Protein AF-A0A7L9S470-F1 (afdb_monomer)

Sequence (180 aa):
MKNGERFTYKIEQLLEVFLLGARLALVLGVFSLIVASTVFTLLGVNGVAYLVSEVFNFTLYNIQGYTDKQTLNSFVVGVVKILDVFLISCILLIFSFGIYELFIRKVDTSKLENPSGFHISSLDELKSKLGKVIITILVVNVFGEVMIWESREPLDWLYKGIVVLIVSISVWLSSTKVNK

Mean predicted aligned error: 13.98 Å

Structure (mmCIF, N/CA/C/O backbone):
data_AF-A0A7L9S470-F1
#
_entry.id   AF-A0A7L9S470-F1
#
loop_
_atom_site.group_PDB
_atom_site.id
_atom_site.type_symbol
_atom_site.label_atom_id
_atom_site.label_alt_id
_atom_site.label_comp_id
_atom_site.label_asym_id
_atom_site.label_entity_id
_atom_site.label_seq_id
_atom_site.pdbx_PDB_ins_code
_atom_site.Cartn_x
_atom_site.Cartn_y
_atom_site.Cartn_z
_atom_site.occupancy
_atom_site.B_iso_or_equiv
_atom_site.auth_seq_id
_atom_site.auth_comp_id
_atom_site.auth_asym_id
_atom_site.auth_atom_id
_atom_site.pdbx_PDB_model_num
ATOM 1 N N . MET A 1 1 ? -49.397 0.934 36.627 1.00 51.25 1 MET A N 1
ATOM 2 C CA . MET A 1 1 ? -48.146 1.615 36.213 1.00 51.25 1 MET A CA 1
ATOM 3 C C . MET A 1 1 ? -46.930 0.663 36.148 1.00 51.25 1 MET A C 1
ATOM 5 O O . MET A 1 1 ? -45.827 1.109 36.389 1.00 51.25 1 MET A O 1
ATOM 9 N N . LYS A 1 2 ? -47.076 -0.638 35.808 1.00 57.22 2 LYS A N 1
ATOM 10 C CA . LYS A 1 2 ? -46.000 -1.651 36.004 1.00 57.22 2 LYS A CA 1
ATOM 11 C C . LYS A 1 2 ? -45.467 -2.338 34.727 1.00 57.22 2 LYS A C 1
ATOM 13 O O . LYS A 1 2 ? -44.564 -3.161 34.824 1.00 57.22 2 LYS A O 1
ATOM 18 N N . ASN A 1 3 ? -46.021 -2.025 33.547 1.00 56.50 3 ASN A N 1
ATOM 19 C CA . ASN A 1 3 ? -45.665 -2.693 32.280 1.00 56.50 3 ASN A CA 1
ATOM 20 C C . ASN A 1 3 ? -44.667 -1.914 31.405 1.00 56.50 3 ASN A C 1
ATOM 22 O O . ASN A 1 3 ? -43.976 -2.537 30.607 1.00 56.50 3 ASN A O 1
ATOM 26 N N . GLY A 1 4 ? -44.561 -0.588 31.566 1.00 60.47 4 GLY A N 1
ATOM 27 C CA . GLY A 1 4 ? -43.628 0.240 30.788 1.00 60.47 4 GLY A CA 1
ATOM 28 C C . GLY A 1 4 ? -42.160 -0.031 31.132 1.00 60.47 4 GLY A C 1
ATOM 29 O O . GLY A 1 4 ? -41.349 -0.222 30.235 1.00 60.47 4 GLY A O 1
ATOM 30 N N . GLU A 1 5 ? -41.844 -0.171 32.422 1.00 60.00 5 GLU A N 1
ATOM 31 C CA . GLU A 1 5 ? -40.464 -0.366 32.903 1.00 60.00 5 GLU A CA 1
ATOM 32 C C . GLU A 1 5 ? -39.880 -1.753 32.581 1.00 60.00 5 GLU A C 1
ATOM 34 O O . GLU A 1 5 ? -38.673 -1.913 32.417 1.00 60.00 5 GLU A O 1
ATOM 39 N N . ARG A 1 6 ? -40.730 -2.781 32.433 1.00 61.62 6 ARG A N 1
ATOM 40 C CA . ARG A 1 6 ? -40.278 -4.118 32.003 1.00 61.62 6 ARG A CA 1
ATOM 41 C C . ARG A 1 6 ? -39.898 -4.161 30.524 1.00 61.62 6 ARG A C 1
ATOM 43 O O . ARG A 1 6 ? -39.114 -5.023 30.128 1.00 61.62 6 ARG A O 1
ATOM 50 N N . PHE A 1 7 ? -40.479 -3.277 29.713 1.00 68.94 7 PHE A N 1
ATOM 51 C CA . PHE A 1 7 ? -40.197 -3.208 28.284 1.00 68.94 7 PHE A CA 1
ATOM 52 C C . PHE A 1 7 ? -38.877 -2.476 28.023 1.00 68.94 7 PHE A C 1
ATOM 54 O O . PHE A 1 7 ? -38.057 -2.972 27.255 1.00 68.94 7 PHE A O 1
ATOM 61 N N . THR A 1 8 ? -38.620 -1.373 28.733 1.00 75.38 8 THR A N 1
ATOM 62 C CA . THR A 1 8 ? -37.330 -0.666 28.685 1.00 75.38 8 THR A CA 1
ATOM 63 C C . THR A 1 8 ? -36.174 -1.546 29.158 1.00 75.38 8 THR A C 1
ATOM 65 O O . THR A 1 8 ? -35.176 -1.636 28.452 1.00 75.38 8 THR A O 1
ATOM 68 N N . TYR A 1 9 ? -36.344 -2.311 30.243 1.00 79.31 9 TYR A N 1
ATOM 69 C CA . TYR A 1 9 ? -35.294 -3.213 30.737 1.00 79.31 9 TYR A CA 1
ATOM 70 C C . TYR A 1 9 ? -34.894 -4.301 29.722 1.00 79.31 9 TYR A C 1
ATOM 72 O O . TYR A 1 9 ? -33.715 -4.585 29.529 1.00 79.31 9 TYR A O 1
ATOM 80 N N . LYS A 1 10 ? -35.865 -4.896 29.012 1.00 78.88 10 LYS A N 1
ATOM 81 C CA . LYS A 1 10 ? -35.572 -5.887 27.959 1.00 78.88 10 LYS A CA 1
ATOM 82 C C . LYS A 1 10 ? -34.835 -5.281 26.764 1.00 78.88 10 LYS A C 1
ATOM 84 O O . LYS A 1 10 ? -34.006 -5.966 26.172 1.00 78.88 10 LYS A O 1
ATOM 89 N N . ILE A 1 11 ? -35.147 -4.038 26.393 1.00 84.06 11 ILE A N 1
ATOM 90 C CA . ILE A 1 11 ? -34.472 -3.342 25.288 1.00 84.06 11 ILE A CA 1
ATOM 91 C C . ILE A 1 11 ? -33.030 -3.008 25.674 1.00 84.06 11 ILE A C 1
ATOM 93 O O . ILE A 1 11 ? -32.125 -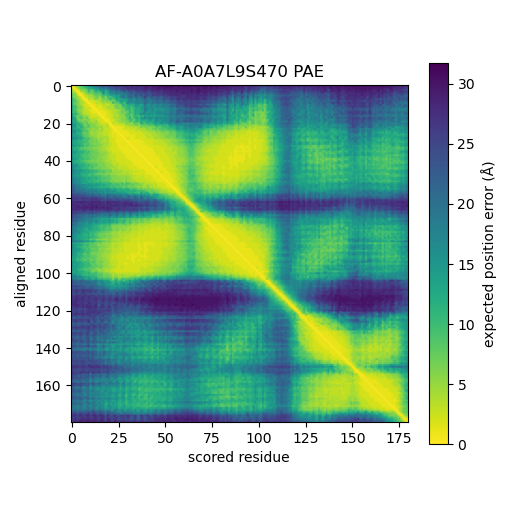3.231 24.874 1.00 84.06 11 ILE A O 1
ATOM 97 N N . GLU A 1 12 ? -32.807 -2.537 26.901 1.00 79.25 12 GLU A N 1
ATOM 98 C CA . GLU A 1 12 ? -31.467 -2.263 27.433 1.00 79.25 12 GLU A CA 1
ATOM 99 C C . GLU A 1 12 ? -30.607 -3.529 27.460 1.00 79.25 12 GLU A C 1
ATOM 101 O O . GLU A 1 12 ? -29.488 -3.526 26.952 1.00 79.25 12 GLU A O 1
ATOM 106 N N . GLN A 1 13 ? -31.162 -4.643 27.939 1.00 82.50 13 GLN A N 1
ATOM 107 C CA . GLN A 1 13 ? -30.454 -5.921 28.003 1.00 82.50 13 GLN A CA 1
ATOM 108 C C . GLN A 1 13 ? -30.093 -6.465 26.607 1.00 82.50 13 GLN A C 1
ATOM 110 O O . GLN A 1 13 ? -29.030 -7.055 26.413 1.00 82.50 13 GLN A O 1
ATOM 115 N N . LEU A 1 14 ? -30.953 -6.239 25.609 1.00 80.12 14 LEU A N 1
ATOM 116 C CA . LEU A 1 14 ? -30.694 -6.624 24.220 1.00 80.12 14 LEU A CA 1
ATOM 117 C C . LEU A 1 14 ? -29.623 -5.721 23.582 1.00 80.12 14 LEU A C 1
ATOM 119 O O . LEU A 1 14 ? -28.731 -6.221 22.895 1.00 80.12 14 LEU A O 1
ATOM 123 N N . LEU A 1 15 ? -29.659 -4.412 23.858 1.00 78.38 15 LEU A N 1
ATOM 124 C CA . LEU A 1 15 ? -28.638 -3.455 23.421 1.00 78.38 15 LEU A CA 1
ATOM 125 C C . LEU A 1 15 ? -27.267 -3.745 24.032 1.00 78.38 15 LEU A C 1
ATOM 127 O O . LEU A 1 15 ? -26.263 -3.640 23.333 1.00 78.38 15 LEU A O 1
ATOM 131 N N . GLU A 1 16 ? -27.209 -4.133 25.302 1.00 76.94 16 GLU A N 1
ATOM 132 C CA . GLU A 1 16 ? -25.959 -4.446 25.992 1.00 76.94 16 GLU A CA 1
ATOM 133 C C . GLU A 1 16 ? -25.290 -5.698 25.404 1.00 76.94 16 GLU A C 1
ATOM 135 O O . GLU A 1 16 ? -24.100 -5.680 25.083 1.00 76.94 16 GLU A O 1
ATOM 140 N N . VAL A 1 17 ? -26.074 -6.752 25.146 1.00 76.38 17 VAL A N 1
ATOM 141 C CA . VAL A 1 17 ? -25.598 -7.963 24.456 1.00 76.38 17 VAL A CA 1
ATOM 142 C C . VAL A 1 17 ? -25.161 -7.652 23.020 1.00 76.38 17 VAL A C 1
ATOM 144 O O . VAL A 1 17 ? -24.128 -8.151 22.570 1.00 76.38 17 VAL A O 1
ATOM 147 N N . PHE A 1 18 ? -25.892 -6.791 22.306 1.00 79.12 18 PHE A N 1
ATOM 148 C CA . PH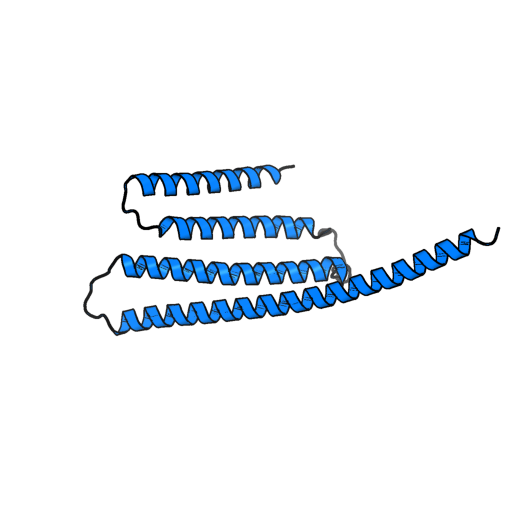E A 1 18 ? -25.525 -6.360 20.955 1.00 79.12 18 PHE A CA 1
ATOM 149 C C . PHE A 1 18 ? -24.229 -5.532 20.937 1.00 79.12 18 PHE A C 1
ATOM 151 O O . PHE A 1 18 ? -23.353 -5.774 20.107 1.00 79.12 18 PHE A O 1
ATOM 158 N N . LEU A 1 19 ? -24.062 -4.601 21.881 1.00 76.50 19 LEU A N 1
ATOM 159 C CA . LEU A 1 19 ? -22.849 -3.790 22.043 1.00 76.50 19 LEU A CA 1
ATOM 160 C C . LEU A 1 19 ? -21.627 -4.643 22.411 1.00 76.50 19 LEU A C 1
ATOM 162 O O . LEU A 1 19 ? -20.531 -4.404 21.897 1.00 76.50 19 LEU A O 1
ATOM 166 N N . LEU A 1 20 ? -21.808 -5.660 23.257 1.00 68.75 20 LEU A N 1
ATOM 167 C CA . LEU A 1 20 ? -20.771 -6.646 23.575 1.00 68.75 20 LEU A CA 1
ATOM 168 C C . LEU A 1 20 ? -20.389 -7.485 22.348 1.00 68.75 20 LEU A C 1
ATOM 170 O O . LEU A 1 20 ? -19.199 -7.655 22.071 1.00 68.75 20 LEU A O 1
ATOM 174 N N . GLY A 1 21 ? -21.378 -7.944 21.575 1.00 75.81 21 GLY A N 1
ATOM 175 C CA . GLY A 1 21 ? -21.154 -8.647 20.310 1.00 75.81 21 GLY A CA 1
ATOM 176 C C . GLY A 1 21 ? -20.403 -7.793 19.284 1.00 75.81 21 GLY A C 1
ATOM 177 O O . GLY A 1 21 ? -19.472 -8.276 18.642 1.00 75.81 21 GLY A O 1
ATOM 178 N N . ALA A 1 22 ? -20.736 -6.502 19.189 1.00 76.31 22 ALA A N 1
ATOM 179 C CA . ALA A 1 22 ? -20.058 -5.558 18.305 1.00 76.31 22 ALA A CA 1
ATOM 180 C C . ALA A 1 22 ? -18.579 -5.364 18.686 1.00 76.31 22 ALA A C 1
ATOM 182 O O . ALA A 1 22 ? -17.717 -5.385 17.809 1.00 76.31 22 ALA A O 1
ATOM 183 N N . ARG A 1 23 ? -18.251 -5.248 19.983 1.00 80.12 23 ARG A N 1
ATOM 184 C CA . ARG A 1 23 ? -16.848 -5.168 20.437 1.00 80.12 23 ARG A CA 1
ATOM 185 C C . ARG A 1 23 ? -16.052 -6.424 20.083 1.00 80.12 23 ARG A C 1
ATOM 187 O O . ARG A 1 23 ? -14.929 -6.308 19.597 1.00 80.12 23 ARG A O 1
ATOM 194 N N . LEU A 1 24 ? -16.631 -7.609 20.285 1.00 78.75 24 LEU A N 1
ATOM 195 C CA . LEU A 1 24 ? -15.980 -8.875 19.936 1.00 78.75 24 LEU A CA 1
ATOM 196 C C . LEU A 1 24 ? -15.745 -8.992 18.421 1.00 78.75 24 LEU A C 1
ATOM 198 O O . LEU A 1 24 ? -14.655 -9.372 17.992 1.00 78.75 24 LEU A O 1
ATOM 202 N N . ALA A 1 25 ? -16.739 -8.613 17.613 1.00 84.06 25 ALA A N 1
ATOM 203 C CA . ALA A 1 25 ? -16.631 -8.608 16.157 1.00 84.06 25 ALA A CA 1
ATOM 204 C C . ALA A 1 25 ? -15.517 -7.670 15.659 1.00 84.06 25 ALA A C 1
ATOM 206 O O . ALA A 1 25 ? -14.784 -8.024 14.738 1.00 84.06 25 ALA A O 1
ATOM 207 N N . LEU A 1 26 ? -15.337 -6.506 16.294 1.00 84.62 26 LEU A N 1
ATOM 208 C CA . LEU A 1 26 ? -14.276 -5.557 15.943 1.00 84.62 26 LEU A CA 1
ATOM 209 C C . LEU A 1 26 ? -12.879 -6.099 16.263 1.00 84.62 26 LEU A C 1
ATOM 211 O O . LEU A 1 26 ? -11.977 -5.958 15.442 1.00 84.62 26 LEU A O 1
ATOM 215 N N . VAL A 1 27 ? -12.699 -6.771 17.405 1.00 86.62 27 VAL A N 1
ATOM 216 C CA . VAL A 1 27 ? -11.423 -7.426 17.749 1.00 86.62 27 VAL A CA 1
ATOM 217 C C . VAL A 1 27 ? -11.075 -8.517 16.733 1.00 86.62 27 VAL A C 1
ATOM 219 O O . VAL A 1 27 ? -9.940 -8.576 16.257 1.00 86.62 27 VAL A O 1
ATOM 222 N N . LEU A 1 28 ? -12.055 -9.342 16.347 1.00 89.50 28 LEU A N 1
ATOM 223 C CA . LEU A 1 28 ? -11.875 -10.346 15.292 1.00 89.50 28 LEU A CA 1
ATOM 224 C C . LEU A 1 28 ? -11.546 -9.700 13.938 1.00 89.50 28 LEU A C 1
ATOM 226 O O . LEU A 1 28 ? -10.668 -10.185 13.224 1.00 89.50 28 LEU A O 1
ATOM 230 N N . GLY A 1 29 ? -12.197 -8.583 13.605 1.00 89.50 29 GLY A N 1
ATOM 231 C CA . GLY A 1 29 ? -11.921 -7.811 12.393 1.00 89.50 29 GLY A CA 1
ATOM 232 C C . GLY A 1 29 ? -10.489 -7.274 12.343 1.00 89.50 29 GLY A C 1
ATOM 233 O O . GLY A 1 29 ? -9.796 -7.473 11.348 1.00 89.50 29 GLY A O 1
ATOM 234 N N . VAL A 1 30 ? -10.009 -6.666 13.432 1.00 90.12 30 VAL A N 1
ATOM 235 C CA . VAL A 1 30 ? -8.620 -6.186 13.563 1.00 90.12 30 VAL A CA 1
ATOM 236 C C . VAL A 1 30 ? -7.632 -7.334 13.354 1.00 90.12 30 VAL A C 1
ATOM 238 O O . VAL A 1 30 ? -6.690 -7.200 12.571 1.00 90.12 30 VAL A O 1
ATOM 241 N N . PHE A 1 31 ? -7.875 -8.489 13.982 1.00 94.00 31 PHE A N 1
ATOM 242 C CA . PHE A 1 31 ? -7.021 -9.665 13.821 1.00 94.00 31 PHE A CA 1
ATOM 243 C C . PHE A 1 31 ? -6.982 -10.154 12.365 1.00 94.00 31 PHE A C 1
ATOM 245 O O . PHE A 1 31 ? -5.903 -10.356 11.809 1.00 94.00 31 PHE A O 1
ATOM 252 N N . SER A 1 32 ? -8.144 -10.261 11.714 1.00 93.44 32 SER A N 1
ATOM 253 C CA . SER A 1 32 ? -8.234 -10.650 10.303 1.00 93.44 32 SER A CA 1
ATOM 254 C C . SER A 1 32 ? -7.489 -9.683 9.379 1.00 93.44 32 SER A C 1
ATOM 256 O O . SER A 1 32 ? -6.857 -10.124 8.421 1.00 93.44 32 SER A O 1
ATOM 258 N N . LEU A 1 33 ? -7.549 -8.377 9.650 1.00 90.88 33 LEU A N 1
ATOM 259 C CA . LEU A 1 33 ? -6.861 -7.361 8.850 1.00 90.88 33 LEU A CA 1
ATOM 260 C C . LEU A 1 33 ? -5.340 -7.421 9.018 1.00 90.88 33 LEU A C 1
ATOM 262 O O . LEU A 1 33 ? -4.622 -7.273 8.031 1.00 90.88 33 LEU A O 1
ATOM 266 N N . ILE A 1 34 ? -4.845 -7.678 10.236 1.00 95.19 34 ILE A N 1
ATOM 267 C CA . ILE A 1 34 ? -3.406 -7.875 10.479 1.00 95.19 34 ILE A CA 1
ATOM 268 C C . ILE A 1 34 ? -2.923 -9.101 9.706 1.00 95.19 34 ILE A C 1
ATOM 270 O O . ILE A 1 34 ? -1.954 -9.007 8.959 1.00 95.19 34 ILE A O 1
ATOM 274 N N . VAL A 1 35 ? -3.635 -10.227 9.823 1.00 97.38 35 VAL A N 1
ATOM 275 C CA . VAL A 1 35 ? -3.292 -11.461 9.103 1.00 97.38 35 VAL A CA 1
ATOM 276 C C . VAL A 1 35 ? -3.293 -11.229 7.591 1.00 97.38 35 VAL A C 1
ATOM 278 O O . VAL A 1 35 ? -2.325 -11.584 6.922 1.00 97.38 35 VAL A O 1
ATOM 281 N N . ALA A 1 36 ? -4.328 -10.580 7.049 1.00 94.06 36 ALA A N 1
ATOM 282 C CA . ALA A 1 36 ? -4.399 -10.253 5.627 1.00 94.06 36 ALA A CA 1
ATOM 283 C C . ALA A 1 36 ? -3.224 -9.365 5.187 1.00 94.06 36 ALA A C 1
ATOM 285 O O . ALA A 1 36 ? -2.550 -9.681 4.208 1.00 94.06 36 ALA A O 1
ATOM 286 N N . SER A 1 37 ? -2.923 -8.302 5.939 1.00 94.06 37 SER A N 1
ATOM 287 C CA . SER A 1 37 ? -1.770 -7.43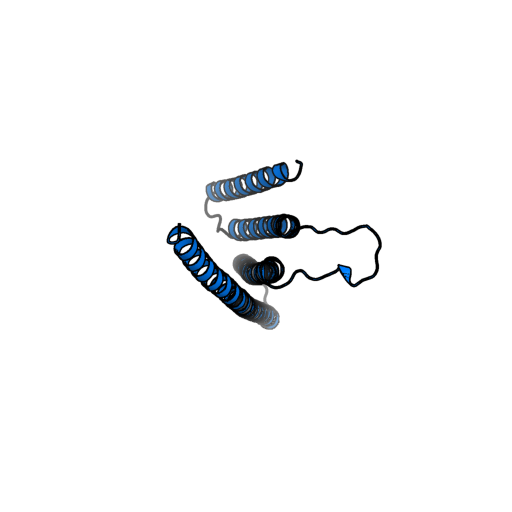6 5.674 1.00 94.06 37 SER A CA 1
ATOM 288 C C . SER A 1 37 ? -0.457 -8.218 5.654 1.00 94.06 37 SER A C 1
ATOM 290 O O . SER A 1 37 ? 0.386 -7.971 4.790 1.00 94.06 37 SER A O 1
ATOM 292 N N . THR A 1 38 ? -0.255 -9.142 6.595 1.00 96.69 38 THR A N 1
ATOM 293 C CA . THR A 1 38 ? 0.948 -9.978 6.634 1.00 96.69 38 THR A CA 1
ATOM 294 C C . THR A 1 38 ? 1.035 -10.871 5.400 1.00 96.69 38 THR A C 1
ATOM 296 O O . THR A 1 38 ? 2.094 -10.940 4.781 1.00 96.69 38 THR A O 1
ATOM 299 N N . VAL A 1 39 ? -0.072 -11.499 4.990 1.00 97.06 39 VAL A N 1
ATOM 300 C CA . VAL A 1 39 ? -0.116 -12.340 3.783 1.00 97.06 39 VAL A CA 1
ATOM 301 C C . VAL A 1 39 ? 0.244 -11.534 2.535 1.00 97.06 39 VAL A C 1
ATOM 303 O O . VAL A 1 39 ? 1.123 -11.952 1.784 1.00 97.06 39 VAL A O 1
ATOM 306 N N . PHE A 1 40 ? -0.361 -10.361 2.328 1.00 94.44 40 PHE A N 1
ATOM 307 C CA . PHE A 1 40 ? -0.022 -9.517 1.177 1.00 94.44 40 PHE A CA 1
ATOM 308 C C . PHE A 1 40 ? 1.428 -9.015 1.225 1.00 94.44 40 PHE A C 1
ATOM 310 O O . PHE A 1 40 ? 2.090 -8.977 0.190 1.00 94.44 40 PHE A O 1
ATOM 317 N N . THR A 1 41 ? 1.972 -8.732 2.412 1.00 94.00 41 THR A N 1
ATOM 318 C CA . THR A 1 41 ? 3.388 -8.350 2.555 1.00 94.00 41 THR A CA 1
ATOM 319 C C . THR A 1 41 ? 4.306 -9.494 2.124 1.00 94.00 41 THR A C 1
ATOM 321 O O . THR A 1 41 ? 5.265 -9.268 1.391 1.00 94.00 41 THR A O 1
ATOM 324 N N . LEU A 1 42 ? 3.997 -10.734 2.522 1.00 96.88 42 LEU A N 1
ATOM 325 C CA . LEU A 1 42 ? 4.751 -11.919 2.101 1.00 96.88 42 LEU A CA 1
ATOM 326 C C . LEU A 1 42 ? 4.658 -12.151 0.586 1.00 96.88 42 LEU A C 1
ATOM 328 O O . LEU A 1 42 ? 5.665 -12.470 -0.043 1.00 96.88 42 LEU A O 1
ATOM 332 N N . LEU A 1 43 ? 3.481 -11.939 -0.015 1.00 94.81 43 LEU A N 1
ATOM 333 C CA . LEU A 1 43 ? 3.319 -11.981 -1.472 1.00 94.81 43 LEU A CA 1
ATOM 334 C C . LEU A 1 43 ? 4.184 -10.919 -2.166 1.00 94.81 43 LEU A C 1
ATOM 336 O O . LEU A 1 43 ? 4.850 -11.230 -3.153 1.00 94.81 43 LEU A O 1
ATOM 340 N N . GLY A 1 44 ? 4.229 -9.698 -1.626 1.00 93.44 44 GLY A N 1
ATOM 341 C CA . GLY A 1 44 ? 5.091 -8.625 -2.121 1.00 93.44 44 GLY A CA 1
ATOM 342 C C . GLY A 1 44 ? 6.575 -8.990 -2.050 1.00 93.44 44 GLY A C 1
ATOM 343 O O . GLY A 1 44 ? 7.291 -8.840 -3.039 1.00 93.44 44 GLY A O 1
ATOM 344 N N . VAL A 1 45 ? 7.034 -9.543 -0.920 1.00 95.31 45 VAL A N 1
ATOM 345 C CA . VAL A 1 45 ? 8.424 -10.006 -0.739 1.00 95.31 45 VAL A CA 1
ATOM 346 C C . VAL A 1 45 ? 8.783 -11.101 -1.745 1.00 95.31 45 VAL A C 1
ATOM 348 O O . VAL A 1 45 ? 9.840 -11.027 -2.373 1.00 95.31 45 VAL A O 1
ATOM 351 N N . ASN A 1 46 ? 7.896 -12.076 -1.959 1.00 94.50 46 ASN A N 1
ATOM 352 C CA . ASN A 1 46 ? 8.102 -13.113 -2.973 1.00 94.50 46 ASN A CA 1
ATOM 353 C C . ASN A 1 46 ? 8.158 -12.527 -4.393 1.00 94.50 46 ASN A C 1
ATOM 355 O O . ASN A 1 46 ? 8.991 -12.949 -5.194 1.00 94.50 46 ASN A O 1
ATOM 359 N N . GLY A 1 47 ? 7.325 -11.529 -4.699 1.00 91.19 47 GLY A N 1
ATOM 360 C CA . GLY A 1 47 ? 7.372 -10.814 -5.975 1.00 91.19 47 GLY A CA 1
ATOM 361 C C . GLY A 1 47 ? 8.711 -10.106 -6.205 1.00 91.19 47 GLY A C 1
ATOM 362 O O . GLY A 1 47 ? 9.289 -10.214 -7.286 1.00 91.19 47 GLY A O 1
ATOM 363 N N . VAL A 1 48 ? 9.253 -9.440 -5.178 1.00 91.81 48 VAL A N 1
ATOM 364 C CA . VAL A 1 48 ? 10.585 -8.809 -5.249 1.00 91.81 48 VAL A CA 1
ATOM 365 C C . VAL A 1 48 ? 11.669 -9.855 -5.485 1.00 91.81 48 VAL A C 1
ATOM 367 O O . VAL A 1 48 ? 12.522 -9.660 -6.348 1.00 91.81 48 VAL A O 1
ATOM 370 N N . ALA A 1 49 ? 11.626 -10.976 -4.759 1.00 91.56 49 ALA A N 1
ATOM 371 C CA . ALA A 1 49 ? 12.591 -12.059 -4.931 1.00 91.56 49 ALA A CA 1
ATOM 372 C C . ALA A 1 49 ? 12.590 -12.601 -6.372 1.00 91.56 49 ALA A C 1
ATOM 374 O O . ALA A 1 49 ? 13.660 -12.830 -6.939 1.00 91.56 49 ALA A O 1
ATOM 375 N N . TYR A 1 50 ? 11.409 -12.729 -6.986 1.00 89.44 50 TYR A N 1
ATOM 376 C CA . TYR A 1 50 ? 11.278 -13.140 -8.382 1.00 89.44 50 TYR A CA 1
ATOM 377 C C . TYR A 1 50 ? 11.934 -12.133 -9.341 1.00 89.44 50 TYR A C 1
ATOM 379 O O . TYR A 1 50 ? 12.793 -12.528 -10.129 1.00 89.44 50 TYR A O 1
ATOM 387 N N . LEU A 1 51 ? 11.635 -10.832 -9.224 1.00 85.88 51 LEU A N 1
ATOM 388 C CA . LEU A 1 51 ? 12.254 -9.814 -10.088 1.00 85.88 51 LEU A CA 1
ATOM 389 C C . LEU A 1 51 ? 13.774 -9.733 -9.933 1.00 85.88 51 LEU A C 1
ATOM 391 O O . LEU A 1 51 ? 14.489 -9.592 -10.922 1.00 85.88 51 LEU A O 1
ATOM 395 N N . VAL A 1 52 ? 14.282 -9.830 -8.702 1.00 86.81 52 VAL A N 1
ATOM 396 C CA . VAL A 1 52 ? 15.731 -9.838 -8.453 1.00 86.81 52 VAL A CA 1
ATOM 397 C C . VAL A 1 52 ? 16.372 -11.049 -9.123 1.00 86.81 52 VAL A C 1
ATOM 399 O O . VAL A 1 52 ? 17.421 -10.912 -9.752 1.00 86.81 52 VAL A O 1
ATOM 402 N N . SER A 1 53 ? 15.729 -12.218 -9.046 1.00 84.81 53 SER A N 1
ATOM 403 C CA . SER A 1 53 ? 16.217 -13.426 -9.711 1.00 84.81 53 SER A CA 1
ATOM 404 C C . SER A 1 53 ? 16.245 -13.273 -11.237 1.00 84.81 53 SER A C 1
ATOM 406 O O . SER A 1 53 ? 17.205 -13.691 -11.882 1.00 84.81 53 SER A O 1
ATOM 408 N N . GLU A 1 54 ? 15.246 -12.610 -11.820 1.00 78.81 54 GLU A N 1
ATOM 409 C CA . GLU A 1 54 ? 15.148 -12.367 -13.260 1.00 78.81 54 GLU A CA 1
ATOM 410 C C . GLU A 1 54 ? 16.240 -11.401 -13.750 1.00 78.81 54 GLU A C 1
ATOM 412 O O . GLU A 1 54 ? 16.945 -11.698 -14.716 1.00 78.81 54 GLU A O 1
ATOM 417 N N . VAL A 1 55 ? 16.483 -10.305 -13.019 1.00 78.81 55 VAL A N 1
ATOM 418 C CA . VAL A 1 55 ? 17.575 -9.354 -13.311 1.00 78.81 55 VAL A CA 1
ATOM 419 C C . VAL A 1 55 ? 18.950 -10.010 -13.163 1.00 78.81 55 VAL A C 1
ATOM 421 O O . VAL A 1 55 ? 19.848 -9.768 -13.974 1.00 78.81 55 VAL A O 1
ATOM 424 N N . PHE A 1 56 ? 19.132 -10.850 -12.144 1.00 78.12 56 PHE A N 1
ATOM 425 C CA . PHE A 1 56 ? 20.404 -11.522 -11.892 1.00 78.12 56 PHE A CA 1
ATOM 426 C C . PHE A 1 56 ? 20.735 -12.541 -12.990 1.00 78.12 56 PHE A C 1
ATOM 428 O O . PHE A 1 56 ? 21.851 -12.543 -13.508 1.00 78.12 56 PHE A O 1
ATOM 435 N N . ASN A 1 57 ? 19.751 -13.340 -13.419 1.00 73.69 57 ASN A N 1
ATOM 436 C CA . ASN A 1 57 ? 19.908 -14.259 -14.549 1.00 73.69 57 ASN A CA 1
ATOM 437 C C . ASN A 1 57 ? 20.169 -13.510 -15.865 1.00 73.69 57 ASN A C 1
ATOM 439 O O . ASN A 1 57 ? 21.037 -13.915 -16.636 1.00 73.69 57 ASN A O 1
ATOM 443 N N . PHE A 1 58 ? 19.485 -12.386 -16.098 1.00 69.19 58 PHE A N 1
ATOM 444 C CA . PHE A 1 58 ? 19.721 -11.545 -17.272 1.00 69.19 58 PHE A CA 1
ATOM 445 C C . PHE A 1 58 ? 21.151 -10.977 -17.307 1.00 69.19 58 PHE A C 1
ATOM 447 O O . PHE A 1 58 ? 21.804 -11.012 -18.349 1.00 69.19 58 PHE A O 1
ATOM 454 N N . THR A 1 59 ? 21.658 -10.503 -16.164 1.00 64.38 59 THR A N 1
ATOM 455 C CA . THR A 1 59 ? 22.992 -9.885 -16.047 1.00 64.38 59 THR A CA 1
ATOM 456 C C . THR A 1 59 ? 24.126 -10.914 -16.127 1.00 64.38 59 THR A C 1
ATOM 458 O O . THR A 1 59 ? 25.188 -10.607 -16.663 1.00 64.38 59 THR A O 1
ATOM 461 N N . LEU A 1 60 ? 23.920 -12.139 -15.625 1.00 61.53 60 LEU A N 1
ATOM 462 C CA . LEU A 1 60 ? 24.931 -13.203 -15.674 1.00 61.53 60 LEU A CA 1
ATOM 463 C C . LEU A 1 60 ? 24.981 -13.957 -17.013 1.00 61.53 60 LEU A C 1
ATOM 465 O O . LEU A 1 60 ? 26.043 -14.464 -17.368 1.00 61.53 60 LEU A O 1
ATOM 469 N N . TYR A 1 61 ? 23.867 -14.053 -17.747 1.00 60.94 61 TYR A N 1
ATOM 470 C CA . TYR A 1 61 ? 23.780 -14.869 -18.966 1.00 60.94 61 TYR A CA 1
ATOM 471 C C . TYR A 1 61 ? 24.050 -14.085 -20.266 1.00 60.94 61 TYR A C 1
ATOM 473 O O . TYR A 1 61 ? 24.538 -14.664 -21.235 1.00 60.94 61 TYR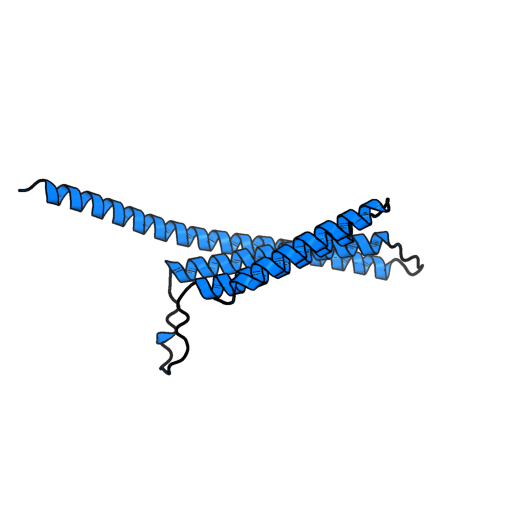 A O 1
ATOM 481 N N . ASN A 1 62 ? 23.807 -12.768 -20.309 1.00 55.16 62 ASN A N 1
ATOM 482 C CA . ASN A 1 62 ? 23.925 -11.976 -21.541 1.00 55.16 62 ASN A CA 1
ATOM 483 C C . ASN A 1 62 ? 25.174 -11.078 -21.572 1.00 55.16 62 ASN A C 1
ATOM 485 O O . ASN A 1 62 ? 25.108 -9.872 -21.351 1.00 55.16 62 ASN A O 1
ATOM 489 N N . ILE A 1 63 ? 26.314 -11.667 -21.949 1.00 55.59 63 ILE A N 1
ATOM 490 C CA . ILE A 1 63 ? 27.520 -10.935 -22.399 1.00 55.59 63 ILE A CA 1
ATOM 491 C C . ILE A 1 63 ? 27.358 -10.434 -23.855 1.00 55.59 63 ILE A C 1
ATOM 493 O O . ILE A 1 63 ? 28.185 -9.680 -24.360 1.00 55.59 63 ILE A O 1
ATOM 497 N N . GLN A 1 64 ? 26.279 -10.793 -24.556 1.00 54.88 64 GLN A N 1
ATOM 498 C CA . GLN A 1 64 ? 26.029 -10.345 -25.928 1.00 54.88 64 GLN A CA 1
ATOM 499 C C . GLN A 1 64 ? 24.772 -9.484 -25.977 1.00 54.88 64 GLN A C 1
ATOM 501 O O . GLN A 1 64 ? 23.647 -9.960 -25.849 1.00 54.88 64 GLN A O 1
ATOM 506 N N . GLY A 1 65 ? 25.008 -8.178 -26.083 1.00 58.22 65 GLY A N 1
ATOM 507 C CA . GLY A 1 65 ? 23.981 -7.157 -26.025 1.00 58.22 65 GLY A CA 1
ATOM 508 C C . GLY A 1 65 ? 22.980 -7.252 -27.166 1.00 58.22 65 GLY A C 1
ATOM 509 O O . GLY A 1 65 ? 23.366 -7.247 -28.324 1.00 58.22 65 GLY A O 1
ATOM 510 N N . TYR A 1 66 ? 21.703 -7.234 -26.802 1.00 51.56 66 TYR A N 1
ATOM 511 C CA . TYR A 1 66 ? 20.633 -6.527 -27.499 1.00 51.56 66 TYR A CA 1
ATOM 512 C C . TYR A 1 66 ? 19.601 -6.156 -26.430 1.00 51.56 66 TYR A C 1
ATOM 514 O O . TYR A 1 66 ? 18.930 -7.017 -25.865 1.00 51.56 66 TYR A O 1
ATOM 522 N N . THR A 1 67 ? 19.513 -4.867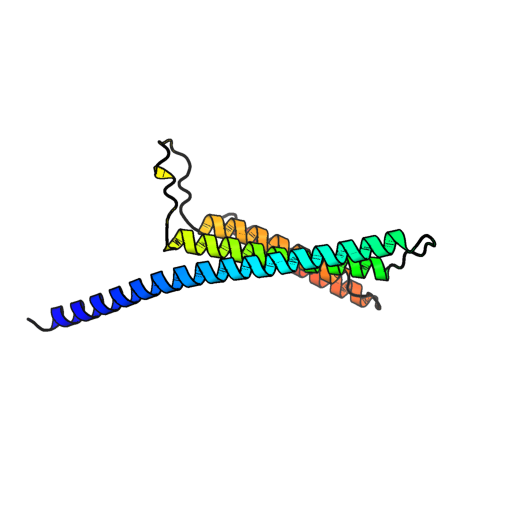 -26.095 1.00 58.72 67 THR A N 1
ATOM 523 C CA . THR A 1 67 ? 18.482 -4.354 -25.187 1.00 58.72 67 THR A CA 1
ATOM 524 C C . THR A 1 67 ? 17.172 -4.288 -25.954 1.00 58.72 67 THR A C 1
ATOM 526 O O . THR A 1 67 ? 16.898 -3.306 -26.646 1.00 58.72 67 THR A O 1
ATOM 529 N N . ASP A 1 68 ? 16.374 -5.347 -25.859 1.00 62.12 68 ASP A N 1
ATOM 530 C CA . ASP A 1 68 ? 15.011 -5.318 -26.363 1.00 62.12 68 ASP A CA 1
ATOM 531 C C . ASP A 1 68 ? 14.138 -4.445 -25.446 1.00 62.12 68 ASP A C 1
ATOM 533 O O . ASP A 1 68 ? 14.131 -4.581 -24.217 1.00 62.12 68 ASP A O 1
ATOM 537 N N . LYS A 1 69 ? 13.395 -3.517 -26.053 1.00 60.53 69 LYS A N 1
ATOM 538 C CA . LYS A 1 69 ? 12.469 -2.623 -25.345 1.00 60.53 69 LYS A CA 1
ATOM 539 C C . LYS A 1 69 ? 11.348 -3.411 -24.656 1.00 60.53 69 LYS A C 1
ATOM 541 O O . LYS A 1 69 ? 10.805 -2.935 -23.659 1.00 60.53 69 LYS A O 1
ATOM 546 N N . GLN A 1 70 ? 11.028 -4.615 -25.140 1.00 63.31 70 GLN A N 1
ATOM 547 C CA . GLN A 1 70 ? 10.006 -5.481 -24.541 1.00 63.31 70 GLN A CA 1
ATOM 548 C C . GLN A 1 70 ? 10.400 -6.002 -23.148 1.00 63.31 70 GLN A C 1
ATOM 550 O O . GLN A 1 70 ? 9.548 -6.066 -22.256 1.00 63.31 70 GL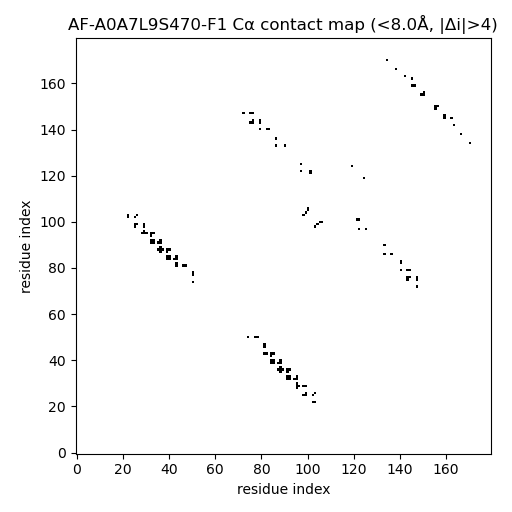N A O 1
ATOM 555 N N . THR A 1 71 ? 11.685 -6.284 -22.911 1.00 67.44 71 THR A N 1
ATOM 556 C CA . THR A 1 71 ? 12.181 -6.746 -21.601 1.00 67.44 71 THR A CA 1
ATOM 557 C C . THR A 1 71 ? 12.094 -5.640 -20.550 1.00 67.44 71 THR A C 1
ATOM 559 O O . THR A 1 71 ? 11.672 -5.879 -19.419 1.00 67.44 71 THR A O 1
ATOM 562 N N . LEU A 1 72 ? 12.415 -4.400 -20.936 1.00 69.06 72 LEU A N 1
ATOM 563 C CA . LEU A 1 72 ? 12.314 -3.243 -20.043 1.00 69.06 72 LEU A CA 1
ATOM 564 C C . LEU A 1 72 ? 10.861 -2.919 -19.683 1.00 69.06 72 LEU A C 1
ATOM 566 O O . LEU A 1 72 ? 10.566 -2.682 -18.513 1.00 69.06 72 LEU A O 1
ATOM 570 N N . ASN A 1 73 ? 9.946 -2.962 -20.655 1.00 69.38 73 ASN A N 1
ATOM 571 C CA . ASN A 1 73 ? 8.523 -2.754 -20.383 1.00 69.38 73 ASN A CA 1
ATOM 572 C C . ASN A 1 73 ? 7.977 -3.816 -19.421 1.00 69.38 73 ASN A C 1
ATOM 574 O O . ASN A 1 73 ? 7.297 -3.470 -18.459 1.00 69.38 73 ASN A O 1
ATOM 578 N N . SER A 1 74 ? 8.330 -5.087 -19.623 1.00 73.44 74 SER A N 1
ATOM 579 C CA . SER A 1 74 ? 7.898 -6.187 -18.748 1.00 73.44 74 SER A CA 1
ATOM 580 C C . SER A 1 74 ? 8.416 -6.029 -17.313 1.00 73.44 74 SER A C 1
ATOM 582 O O . SER A 1 74 ? 7.674 -6.255 -16.356 1.00 73.44 74 SER A O 1
ATOM 584 N N . PHE A 1 75 ? 9.654 -5.553 -17.150 1.00 79.31 75 PHE A N 1
ATOM 585 C CA . PHE A 1 75 ? 10.223 -5.246 -15.838 1.00 79.31 75 PHE A CA 1
ATOM 586 C C . PHE A 1 75 ? 9.485 -4.096 -15.136 1.00 79.31 75 PHE A C 1
ATOM 588 O O . PHE A 1 75 ? 9.120 -4.221 -13.966 1.00 79.31 75 PHE A O 1
ATOM 595 N N . VAL A 1 76 ? 9.201 -3.000 -15.850 1.00 78.19 76 VAL A N 1
ATOM 596 C CA . VAL A 1 76 ? 8.444 -1.859 -15.301 1.00 78.19 76 VAL A CA 1
ATOM 597 C C . VAL A 1 76 ? 7.045 -2.294 -14.845 1.00 78.19 76 VAL A C 1
ATOM 599 O O . VAL A 1 76 ? 6.628 -1.918 -13.749 1.00 78.19 76 VAL A O 1
ATOM 602 N N . VAL A 1 77 ? 6.356 -3.154 -15.609 1.00 78.19 77 VAL A N 1
ATOM 603 C CA . VAL A 1 77 ? 5.066 -3.756 -15.200 1.00 78.19 77 VAL A CA 1
ATOM 604 C C . VAL A 1 77 ? 5.218 -4.535 -13.897 1.00 78.19 77 VAL A C 1
ATOM 606 O O . VAL A 1 77 ? 4.404 -4.389 -12.985 1.00 78.19 77 VAL A O 1
ATOM 609 N N . GLY A 1 78 ? 6.248 -5.380 -13.804 1.00 82.94 78 GLY A N 1
ATOM 610 C CA . GLY A 1 78 ? 6.506 -6.201 -12.624 1.00 82.94 78 GLY A CA 1
ATOM 611 C C . GLY A 1 78 ? 6.697 -5.358 -11.363 1.00 82.94 78 GLY A C 1
ATOM 612 O O . GLY A 1 78 ? 6.113 -5.661 -10.322 1.00 82.94 78 GLY A O 1
ATOM 613 N N . VAL A 1 79 ? 7.452 -4.260 -11.469 1.00 84.06 79 VAL A N 1
ATOM 614 C CA . VAL A 1 79 ? 7.677 -3.333 -10.351 1.00 84.06 79 VAL A CA 1
ATOM 615 C C . VAL A 1 79 ? 6.372 -2.665 -9.916 1.00 84.06 79 VAL A C 1
ATOM 617 O O . VAL A 1 79 ? 6.071 -2.660 -8.724 1.00 84.06 79 VAL A O 1
ATOM 620 N N . VAL A 1 80 ? 5.563 -2.156 -10.853 1.00 82.44 80 VAL A N 1
ATOM 621 C CA . VAL A 1 80 ? 4.271 -1.514 -10.534 1.00 82.44 80 VAL A CA 1
ATOM 622 C C . VAL A 1 80 ? 3.316 -2.495 -9.844 1.00 82.44 80 VAL A C 1
ATOM 624 O O . VAL A 1 80 ? 2.680 -2.139 -8.853 1.00 82.44 80 VAL A O 1
ATOM 627 N N . LYS A 1 81 ? 3.274 -3.757 -10.289 1.00 84.56 81 LYS A N 1
ATOM 628 C CA . LYS A 1 81 ? 2.452 -4.805 -9.657 1.00 84.56 81 LYS A CA 1
ATOM 629 C C . LYS A 1 81 ? 2.867 -5.094 -8.215 1.00 84.56 81 LYS A C 1
ATOM 631 O O . LYS A 1 81 ? 2.015 -5.242 -7.345 1.00 84.56 81 LYS A O 1
ATOM 636 N N . ILE A 1 82 ? 4.168 -5.168 -7.943 1.00 89.38 82 ILE A N 1
ATOM 637 C CA . ILE A 1 82 ? 4.677 -5.391 -6.582 1.00 89.38 82 ILE A CA 1
ATOM 638 C C . ILE A 1 82 ? 4.384 -4.188 -5.689 1.00 89.38 82 ILE A C 1
ATOM 640 O O . ILE A 1 82 ? 3.988 -4.371 -4.536 1.00 89.38 82 ILE A O 1
ATOM 644 N N . LEU A 1 83 ? 4.553 -2.971 -6.216 1.00 85.56 83 LEU A N 1
ATOM 645 C CA . LEU A 1 83 ? 4.192 -1.752 -5.499 1.00 85.56 83 LEU A CA 1
ATOM 646 C C . LEU A 1 83 ? 2.722 -1.802 -5.083 1.00 85.56 83 LEU A C 1
ATOM 648 O O . LEU A 1 83 ? 2.438 -1.631 -3.904 1.00 85.56 83 LEU A O 1
ATOM 652 N N . ASP A 1 84 ? 1.805 -2.139 -5.989 1.00 84.88 84 ASP A N 1
ATOM 653 C CA . ASP A 1 84 ? 0.382 -2.270 -5.660 1.00 84.88 84 ASP A CA 1
ATOM 654 C C . ASP A 1 84 ? 0.117 -3.256 -4.504 1.00 84.88 84 ASP A C 1
ATOM 656 O O . ASP A 1 84 ? -0.572 -2.922 -3.536 1.00 84.88 84 ASP A O 1
ATOM 660 N N . VAL A 1 85 ? 0.763 -4.430 -4.523 1.00 88.12 85 VAL A N 1
ATOM 661 C CA . VAL A 1 85 ? 0.655 -5.445 -3.455 1.00 88.12 85 VAL A CA 1
ATOM 662 C C . VAL A 1 85 ? 1.159 -4.929 -2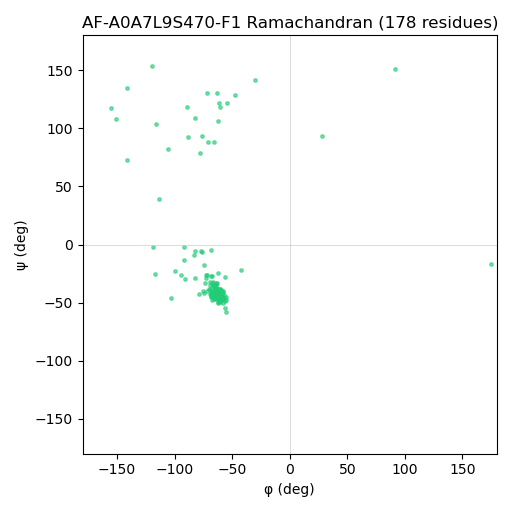.094 1.00 88.12 85 VAL A C 1
ATOM 664 O O . VAL A 1 85 ? 0.550 -5.185 -1.047 1.00 88.12 85 VAL A O 1
ATOM 667 N N . PHE A 1 86 ? 2.250 -4.163 -2.063 1.00 87.62 86 PHE A N 1
ATOM 668 C CA . PHE A 1 86 ? 2.715 -3.541 -0.817 1.00 87.62 86 PHE A CA 1
ATOM 669 C C . PHE A 1 86 ? 1.778 -2.438 -0.328 1.00 87.62 86 PHE A C 1
ATOM 671 O O . PHE A 1 86 ? 1.615 -2.240 0.879 1.00 87.62 86 PHE A O 1
ATOM 678 N N . LEU A 1 87 ? 1.129 -1.734 -1.248 1.00 84.69 87 LEU A N 1
ATOM 679 C CA . LEU A 1 87 ? 0.249 -0.629 -0.909 1.00 84.69 87 LEU A CA 1
ATOM 680 C C . LEU A 1 87 ? -1.065 -1.136 -0.325 1.00 84.69 87 LEU A C 1
ATOM 682 O O . LEU A 1 87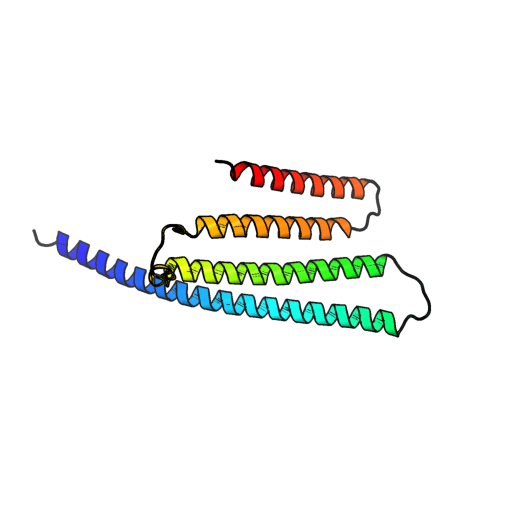 ? -1.477 -0.631 0.719 1.00 84.69 87 LEU A O 1
ATOM 686 N N . ILE A 1 88 ? -1.657 -2.199 -0.882 1.00 85.69 88 ILE A N 1
ATOM 687 C CA . ILE A 1 88 ? -2.810 -2.855 -0.249 1.00 85.69 88 ILE A CA 1
ATOM 688 C C . ILE A 1 88 ? -2.454 -3.404 1.141 1.00 85.69 88 ILE A C 1
ATOM 690 O O . ILE A 1 88 ? -3.238 -3.238 2.076 1.00 85.69 88 ILE A O 1
ATOM 694 N N . SER A 1 89 ? -1.248 -3.959 1.320 1.00 91.50 89 SER A N 1
ATOM 695 C CA . SER A 1 89 ? -0.760 -4.404 2.636 1.00 91.50 89 SER A CA 1
ATOM 696 C C . SER A 1 89 ? -0.747 -3.255 3.645 1.00 91.50 89 SER A C 1
ATOM 698 O O . SER A 1 89 ? -1.318 -3.359 4.728 1.00 91.50 89 SER A O 1
ATOM 700 N N . CYS A 1 90 ? -0.149 -2.124 3.266 1.00 85.69 90 CYS A N 1
ATOM 701 C CA . CYS A 1 90 ? -0.063 -0.934 4.107 1.00 85.69 90 CYS A CA 1
ATOM 702 C C . CYS A 1 90 ? -1.453 -0.382 4.461 1.00 85.69 90 CYS A C 1
ATOM 704 O O . CYS A 1 90 ? -1.726 -0.080 5.620 1.00 85.69 90 CYS A O 1
ATOM 706 N N . ILE A 1 91 ? -2.369 -0.316 3.490 1.00 83.38 91 ILE A N 1
ATOM 707 C CA . ILE A 1 91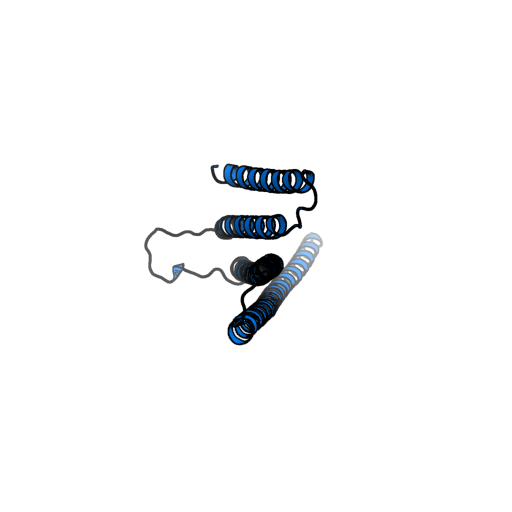 ? -3.736 0.176 3.707 1.00 83.38 91 ILE A CA 1
ATOM 708 C C . ILE A 1 91 ? -4.491 -0.709 4.704 1.00 83.38 91 ILE A C 1
ATOM 710 O O . ILE A 1 91 ? -5.113 -0.180 5.626 1.00 83.38 91 ILE A O 1
ATOM 714 N N . LEU A 1 92 ? -4.414 -2.038 4.562 1.00 86.50 92 LEU A N 1
ATOM 715 C CA . LEU A 1 92 ? -5.041 -2.984 5.493 1.00 86.50 92 LEU A CA 1
ATOM 716 C C . LEU A 1 92 ? -4.503 -2.815 6.918 1.00 86.50 92 LEU A C 1
ATOM 718 O O . LEU A 1 92 ? -5.272 -2.845 7.880 1.00 86.50 92 LEU A O 1
ATOM 722 N N . LEU A 1 93 ? -3.196 -2.589 7.048 1.00 84.62 93 LEU A N 1
ATOM 723 C CA . LEU A 1 93 ? -2.523 -2.388 8.325 1.00 84.62 93 LEU A CA 1
ATOM 724 C C . LEU A 1 93 ? -2.955 -1.078 8.996 1.00 84.62 93 LEU A C 1
ATOM 726 O O . LEU A 1 93 ? -3.336 -1.085 10.168 1.00 84.62 93 LEU A O 1
ATOM 730 N N . ILE A 1 94 ? -2.976 0.035 8.254 1.00 81.88 94 ILE A N 1
ATOM 731 C CA . ILE A 1 94 ? -3.436 1.319 8.798 1.00 81.88 94 ILE A CA 1
ATOM 732 C C . ILE A 1 94 ? -4.927 1.248 9.150 1.00 81.88 94 ILE A C 1
ATOM 734 O O . ILE A 1 94 ? -5.340 1.772 10.183 1.00 81.88 94 ILE A O 1
ATOM 738 N N . PHE A 1 95 ? -5.741 0.563 8.344 1.00 78.69 95 PHE A N 1
ATOM 739 C CA . PHE A 1 95 ? -7.157 0.365 8.645 1.00 78.69 95 PHE A CA 1
ATOM 740 C C . PHE A 1 95 ? -7.364 -0.477 9.912 1.00 78.69 95 PHE A C 1
ATOM 742 O O . PHE A 1 95 ? -8.201 -0.135 10.747 1.00 78.69 95 PHE A O 1
ATOM 749 N N . SER A 1 96 ? -6.556 -1.525 10.101 1.00 84.81 96 SER A N 1
ATOM 750 C CA . SER A 1 96 ? -6.564 -2.333 11.322 1.00 84.81 96 SER A CA 1
ATOM 751 C C . SER A 1 96 ? -6.239 -1.497 12.562 1.00 84.81 96 SER A C 1
ATOM 753 O O . SER A 1 96 ? -6.983 -1.530 13.545 1.00 84.81 96 SER A O 1
ATOM 755 N N . PHE A 1 97 ? -5.191 -0.668 12.496 1.00 79.56 97 PHE A N 1
ATOM 756 C CA . PHE A 1 97 ? -4.863 0.255 13.581 1.00 79.56 97 PHE A CA 1
ATOM 757 C C . PHE A 1 97 ? -5.941 1.315 13.809 1.00 79.56 97 PHE A C 1
ATOM 759 O O . PHE A 1 97 ? -6.259 1.598 14.960 1.00 79.56 97 PHE A O 1
ATOM 766 N N . GLY A 1 98 ? -6.557 1.843 12.749 1.00 74.00 98 GLY A N 1
ATOM 767 C CA . GLY A 1 98 ? -7.656 2.801 12.866 1.00 74.00 98 GLY A CA 1
ATOM 768 C C . GLY A 1 98 ? -8.869 2.217 13.599 1.00 74.00 98 GLY A C 1
ATOM 769 O O . GLY A 1 98 ? -9.423 2.858 14.491 1.00 74.00 98 GLY A O 1
ATOM 770 N N . ILE A 1 99 ? -9.260 0.976 13.287 1.00 77.31 99 ILE A N 1
ATOM 771 C CA . ILE A 1 99 ? -10.345 0.288 14.007 1.00 77.31 99 ILE A CA 1
ATOM 772 C C . ILE A 1 99 ? -9.942 0.007 15.460 1.00 77.31 99 ILE A C 1
ATOM 774 O O . ILE A 1 99 ? -10.741 0.231 16.374 1.00 77.31 99 ILE A O 1
ATOM 778 N N . TYR A 1 100 ? -8.710 -0.458 15.681 1.00 83.12 100 TYR A N 1
ATOM 779 C CA . TYR A 1 100 ? -8.179 -0.720 17.018 1.00 83.12 100 TYR A CA 1
ATOM 780 C C . TYR A 1 100 ? -8.197 0.536 17.904 1.00 83.12 100 TYR A C 1
ATOM 782 O O . TYR A 1 100 ? -8.666 0.490 19.044 1.00 83.12 100 TYR A O 1
ATOM 790 N N . GLU A 1 101 ? -7.750 1.671 17.370 1.00 72.94 101 GLU A N 1
ATOM 791 C CA . GLU A 1 101 ? -7.707 2.945 18.084 1.00 72.94 101 GLU A CA 1
ATOM 792 C C . GLU A 1 101 ? -9.109 3.501 18.371 1.00 72.94 101 GLU A C 1
ATOM 794 O O . GLU A 1 101 ? -9.388 3.942 19.488 1.00 72.94 101 GLU A O 1
ATOM 799 N N . LEU A 1 102 ? -10.014 3.451 17.386 1.00 72.38 102 LEU A N 1
ATOM 800 C CA . LEU A 1 102 ? -11.349 4.034 17.527 1.00 72.38 102 LEU A CA 1
ATOM 801 C C . LEU A 1 102 ? -12.228 3.269 18.522 1.00 72.38 102 LEU A C 1
ATOM 803 O O . LEU A 1 102 ? -13.000 3.893 19.252 1.00 72.38 102 LEU A O 1
ATOM 807 N N . PHE A 1 103 ? -12.140 1.937 18.543 1.00 68.75 103 PHE A N 1
ATOM 808 C CA . PHE A 1 103 ? -13.124 1.109 19.245 1.00 68.75 103 PHE A CA 1
ATOM 809 C C . PHE A 1 103 ? -12.580 0.282 20.411 1.00 68.75 103 PHE A C 1
ATOM 811 O O . PHE A 1 103 ? -13.361 -0.062 21.300 1.00 68.75 103 PHE A O 1
ATOM 818 N N . ILE A 1 104 ? -11.287 -0.061 20.426 1.00 67.69 104 ILE A N 1
ATOM 819 C CA . ILE A 1 104 ? -10.709 -0.941 21.457 1.00 67.69 104 ILE A CA 1
ATOM 820 C C . ILE A 1 104 ? -9.918 -0.146 22.490 1.00 67.69 104 ILE A C 1
ATOM 822 O O . ILE A 1 104 ? -10.099 -0.361 23.690 1.00 67.69 104 ILE A O 1
ATOM 826 N N . ARG A 1 105 ? -9.060 0.784 22.061 1.00 62.22 105 ARG A N 1
ATOM 827 C CA . ARG A 1 105 ? -8.274 1.598 22.991 1.00 62.22 105 ARG A CA 1
ATOM 828 C C . ARG A 1 105 ? -7.865 2.926 22.364 1.00 62.22 105 ARG A C 1
ATOM 830 O O . ARG A 1 105 ? -7.031 2.937 21.465 1.00 62.22 105 ARG A O 1
ATOM 837 N N . LYS A 1 106 ? -8.323 4.042 22.942 1.00 54.19 106 LYS A N 1
ATOM 838 C CA . LYS A 1 106 ? -7.601 5.312 22.797 1.00 54.19 106 LYS A CA 1
ATOM 839 C C . LYS A 1 106 ? -6.222 5.119 23.420 1.00 54.19 106 LYS A C 1
ATOM 841 O O . LYS A 1 106 ? -6.127 4.741 24.586 1.00 54.19 106 LYS A O 1
ATOM 846 N N . VAL A 1 107 ? -5.154 5.315 22.654 1.00 49.19 107 VAL A N 1
ATOM 847 C CA . VAL A 1 107 ? -3.816 5.433 23.239 1.00 49.19 107 VAL A CA 1
ATOM 848 C C . VAL A 1 107 ? -3.849 6.670 24.131 1.00 49.19 107 VAL A C 1
ATOM 850 O O . VAL A 1 107 ? -3.914 7.789 23.634 1.00 49.19 107 VAL A O 1
ATOM 853 N N . ASP A 1 108 ? -3.872 6.468 25.448 1.00 46.66 108 ASP A N 1
ATOM 854 C CA . ASP A 1 108 ? -3.744 7.546 26.424 1.00 46.66 108 ASP A CA 1
ATOM 855 C C . ASP A 1 108 ? -2.340 8.154 26.300 1.00 46.66 108 ASP A C 1
ATOM 857 O O . ASP A 1 108 ? -1.396 7.760 26.984 1.00 46.66 108 ASP A O 1
ATOM 861 N N . THR A 1 109 ? -2.194 9.149 25.425 1.00 51.81 109 THR A N 1
ATOM 862 C CA . THR A 1 109 ? -1.053 10.077 25.427 1.00 51.81 109 THR A CA 1
ATOM 863 C C . THR A 1 109 ? -1.069 10.995 26.657 1.00 51.81 109 THR A C 1
ATOM 865 O O . THR A 1 109 ? -0.114 11.724 26.897 1.00 51.81 109 THR A O 1
ATOM 868 N N . SER A 1 110 ? -2.115 10.913 27.486 1.00 45.59 110 SER A N 1
ATOM 869 C CA . SER A 1 110 ? -2.341 11.682 28.714 1.00 45.59 110 SER A CA 1
ATOM 870 C C . SER A 1 110 ? -1.516 11.230 29.928 1.00 45.59 110 SER A C 1
ATOM 872 O O . SER A 1 110 ? -1.543 11.903 30.956 1.00 45.59 110 SER A O 1
ATOM 874 N N . LYS A 1 111 ? -0.774 10.115 29.839 1.00 48.28 111 LYS A N 1
ATOM 875 C CA . LYS A 1 111 ? 0.167 9.682 30.894 1.00 48.28 111 LYS A CA 1
ATOM 876 C C . LYS A 1 111 ? 1.602 10.181 30.714 1.00 48.28 111 LYS A C 1
ATOM 878 O O . LYS A 1 111 ? 2.427 9.912 31.582 1.00 48.28 111 LYS A O 1
ATOM 883 N N . LEU A 1 112 ? 1.900 10.912 29.640 1.00 51.53 112 LEU A N 1
ATOM 884 C CA . LEU A 1 112 ? 3.063 11.794 29.635 1.00 51.53 112 LEU A CA 1
ATOM 885 C C . LEU A 1 112 ? 2.606 13.153 30.162 1.00 51.53 112 LEU A C 1
ATOM 887 O O . LEU A 1 112 ? 1.702 13.773 29.607 1.00 51.53 112 LEU A O 1
ATOM 891 N N . GLU A 1 113 ? 3.194 13.566 31.279 1.00 46.16 113 GLU A N 1
ATOM 892 C CA . GLU A 1 113 ? 2.955 14.854 31.919 1.00 46.16 113 GLU A CA 1
ATOM 893 C C . GLU A 1 113 ? 3.009 16.004 30.890 1.00 46.16 113 GLU A C 1
ATOM 895 O O . GLU A 1 113 ? 3.928 16.104 30.082 1.00 46.16 113 GLU A O 1
ATOM 900 N N . ASN A 1 114 ? 1.955 16.822 30.919 1.00 51.31 114 ASN A N 1
ATOM 901 C CA . ASN A 1 114 ? 1.647 18.018 30.119 1.00 51.31 114 ASN A CA 1
ATOM 902 C C . ASN A 1 114 ? 2.888 18.815 29.632 1.00 51.31 114 ASN A C 1
ATOM 904 O O . ASN A 1 114 ? 3.796 19.060 30.426 1.00 51.31 114 ASN A O 1
ATOM 908 N N . PRO A 1 115 ? 2.888 19.356 28.395 1.00 49.38 115 PRO A N 1
ATOM 909 C CA . PRO A 1 115 ? 2.104 20.570 28.164 1.00 49.38 115 PRO A CA 1
ATOM 910 C C . PRO A 1 115 ? 1.393 20.608 26.796 1.00 49.38 115 PRO A C 1
ATOM 912 O O . PRO A 1 115 ? 1.975 20.320 25.756 1.00 49.38 115 PRO A O 1
ATOM 915 N N . SER A 1 116 ? 0.119 21.010 26.805 1.00 51.19 116 SER A N 1
ATOM 916 C CA . SER A 1 116 ? -0.527 21.856 25.784 1.00 51.19 116 SER A CA 1
ATOM 917 C C . SER A 1 116 ? 0.049 21.771 24.357 1.00 51.19 116 SER A C 1
ATOM 919 O O . SER A 1 116 ? 0.951 22.531 24.007 1.00 51.19 116 SER A O 1
ATOM 921 N N . GLY A 1 117 ? -0.510 20.909 23.500 1.00 44.44 117 GLY A N 1
ATOM 922 C CA . GLY A 1 117 ? -0.153 20.960 22.076 1.00 44.44 117 GLY A CA 1
ATOM 923 C C . GLY A 1 117 ? -0.711 19.886 21.149 1.00 44.44 117 GLY A C 1
ATOM 924 O O . GLY A 1 117 ? -0.703 20.102 19.946 1.00 44.44 117 GLY A O 1
ATOM 925 N N . PHE A 1 118 ? -1.221 18.760 21.651 1.00 38.69 118 PHE A N 1
ATOM 926 C CA . PHE A 1 118 ? -1.666 17.678 20.766 1.00 38.69 118 PHE A CA 1
ATOM 927 C C . PHE A 1 118 ? -2.940 16.993 21.273 1.00 38.69 118 PHE A C 1
ATOM 929 O O . PHE A 1 118 ? -2.940 15.851 21.719 1.00 38.69 118 PHE A O 1
ATOM 936 N N . HIS A 1 119 ? -4.063 17.703 21.159 1.00 40.25 119 HIS A N 1
ATOM 937 C CA . HIS A 1 119 ? -5.359 17.044 20.999 1.00 40.25 119 HIS A CA 1
ATOM 938 C C . HIS A 1 119 ? -5.477 16.593 19.535 1.00 40.25 119 HIS A C 1
ATOM 940 O O . HIS A 1 119 ? -6.152 17.249 18.746 1.00 40.25 119 HIS A O 1
ATOM 946 N N . ILE A 1 120 ? -4.838 15.477 19.158 1.00 41.38 120 ILE A N 1
ATOM 947 C CA . ILE A 1 120 ? -5.282 14.738 17.963 1.00 41.38 120 ILE A CA 1
ATOM 948 C C . ILE A 1 120 ? -6.606 14.102 18.354 1.00 41.38 120 ILE A C 1
ATOM 950 O O . ILE A 1 120 ? -6.685 13.008 18.911 1.00 41.38 120 ILE A O 1
ATOM 954 N N . SER A 1 121 ? -7.668 14.867 18.145 1.00 44.22 121 SER A N 1
ATOM 955 C CA . SER A 1 121 ? -9.006 14.325 18.176 1.00 44.22 121 SER A CA 1
ATOM 956 C C . SER A 1 121 ? -9.257 13.705 16.813 1.00 44.22 121 SER A C 1
ATOM 958 O O . SER A 1 121 ? -9.503 14.407 15.838 1.00 44.22 121 SER A O 1
ATOM 960 N N . SER A 1 122 ? -9.288 12.376 16.812 1.00 49.81 122 SER A N 1
ATOM 961 C CA . SER A 1 122 ? -10.051 11.538 15.889 1.00 49.81 122 SER A CA 1
ATOM 962 C C . SER A 1 122 ? -9.381 11.068 14.597 1.00 49.81 122 SER A C 1
ATOM 964 O O . SER A 1 122 ? -8.559 11.727 13.963 1.00 49.81 122 SER A O 1
ATOM 966 N N . LEU A 1 123 ? -9.873 9.900 14.188 1.00 48.69 123 LEU A N 1
ATOM 967 C CA . LEU A 1 123 ? -9.691 9.254 12.899 1.00 48.69 123 LEU A CA 1
ATOM 968 C C . LEU A 1 123 ? -9.785 10.166 11.677 1.00 48.69 123 LEU A C 1
ATOM 970 O O . LEU A 1 123 ? -9.282 9.760 10.639 1.00 48.69 123 LEU A O 1
ATOM 974 N N . ASP A 1 124 ? -10.422 11.335 11.739 1.00 53.16 124 ASP A N 1
ATOM 975 C CA . ASP A 1 124 ? -10.553 12.201 10.566 1.00 53.16 124 ASP A CA 1
ATOM 976 C C . ASP A 1 124 ? -9.205 12.765 10.108 1.00 53.16 124 ASP A C 1
ATOM 978 O O . ASP A 1 124 ? -8.968 12.888 8.904 1.00 53.16 124 ASP A O 1
ATOM 982 N N . GLU A 1 125 ? -8.270 13.005 11.029 1.00 55.47 125 GLU A N 1
ATOM 983 C CA . GLU A 1 125 ? -6.933 13.479 10.672 1.00 55.47 125 GLU A CA 1
ATOM 984 C C . GLU A 1 125 ? -6.076 12.349 10.077 1.00 55.47 125 GLU A C 1
ATOM 986 O O . GLU A 1 125 ? -5.394 12.540 9.065 1.00 55.47 125 GLU A O 1
ATOM 991 N N . LEU A 1 126 ? -6.183 11.135 10.633 1.00 58.34 126 LEU A N 1
ATOM 992 C CA . LEU A 1 126 ? -5.526 9.947 10.086 1.00 58.34 126 LEU A CA 1
ATOM 993 C C . LEU A 1 126 ? -6.130 9.569 8.727 1.00 58.34 126 LEU A C 1
ATOM 995 O O . LEU A 1 126 ? -5.390 9.369 7.773 1.00 58.34 126 LEU A O 1
ATOM 999 N N . LYS A 1 127 ? -7.458 9.559 8.592 1.00 57.28 127 LYS A N 1
ATOM 1000 C CA . LYS A 1 127 ? -8.199 9.277 7.352 1.00 57.28 127 LYS A CA 1
ATOM 1001 C C . LYS A 1 127 ? -7.916 10.310 6.263 1.00 57.28 127 LYS A C 1
ATOM 1003 O O . LYS A 1 127 ? -7.771 9.930 5.104 1.00 57.28 127 LYS A O 1
ATOM 1008 N N . SER A 1 128 ? -7.786 11.589 6.618 1.00 60.44 128 SER A N 1
ATOM 1009 C CA . SER A 1 128 ? -7.411 12.659 5.685 1.00 60.44 128 SER A CA 1
ATOM 1010 C C . SER A 1 128 ? -5.976 12.485 5.168 1.00 60.44 128 SER A C 1
ATOM 1012 O O . SER A 1 128 ? -5.737 12.519 3.956 1.00 60.44 128 SER A O 1
ATOM 1014 N N . LYS A 1 129 ? -5.016 12.194 6.059 1.00 64.25 129 LYS A N 1
ATOM 1015 C CA . LYS A 1 129 ? -3.616 11.947 5.667 1.00 64.25 129 LYS A CA 1
ATOM 1016 C C . LYS A 1 129 ? -3.458 10.655 4.864 1.00 64.25 129 LYS A C 1
ATOM 1018 O O . LYS A 1 129 ? -2.792 10.651 3.833 1.00 64.25 129 LYS A O 1
ATOM 1023 N N . LEU A 1 130 ? -4.116 9.585 5.291 1.00 65.31 130 LEU A N 1
ATOM 1024 C CA . LEU A 1 130 ? -4.098 8.266 4.660 1.00 65.31 130 LEU A CA 1
ATOM 1025 C C . LEU A 1 130 ? -4.784 8.305 3.285 1.00 65.31 130 LEU A C 1
ATOM 1027 O O . LEU A 1 130 ? -4.216 7.825 2.309 1.00 65.31 130 LEU A O 1
ATOM 1031 N N . GLY A 1 131 ? -5.941 8.966 3.166 1.00 67.25 131 GLY A N 1
ATOM 1032 C CA . GLY A 1 131 ? -6.638 9.159 1.891 1.00 67.25 131 GLY A CA 1
ATOM 1033 C C . GLY A 1 131 ? -5.781 9.900 0.865 1.00 67.25 131 GLY A C 1
ATOM 1034 O O . GLY A 1 131 ? -5.698 9.479 -0.287 1.00 67.25 131 GLY A O 1
ATOM 1035 N N . LYS A 1 132 ? -5.054 10.941 1.289 1.00 69.00 132 LYS A N 1
ATOM 1036 C CA . LYS A 1 132 ? -4.110 11.656 0.418 1.00 69.00 132 LYS A CA 1
ATOM 1037 C C . LYS A 1 132 ? -2.973 10.753 -0.081 1.00 69.00 132 LYS A C 1
ATOM 1039 O O . LYS A 1 132 ? -2.613 10.820 -1.259 1.00 69.00 132 LYS A O 1
ATOM 1044 N N . VAL A 1 133 ? -2.427 9.896 0.786 1.00 68.56 133 VAL A N 1
ATOM 1045 C CA . VAL A 1 133 ? -1.373 8.938 0.412 1.00 68.56 133 VAL A CA 1
ATOM 1046 C C . VAL A 1 133 ? -1.916 7.858 -0.535 1.00 68.56 133 VAL A C 1
ATOM 1048 O O . VAL A 1 133 ? -1.312 7.637 -1.581 1.00 68.56 133 VAL A O 1
ATOM 1051 N N . ILE A 1 134 ? -3.090 7.273 -0.257 1.00 74.62 134 ILE A N 1
ATOM 1052 C CA . ILE A 1 134 ? -3.749 6.284 -1.138 1.00 74.62 134 ILE A CA 1
ATOM 1053 C C . ILE A 1 134 ? -4.003 6.855 -2.531 1.00 74.62 134 ILE A C 1
ATOM 1055 O O . ILE A 1 134 ? -3.725 6.192 -3.525 1.00 74.62 134 ILE A O 1
ATOM 1059 N N . ILE A 1 135 ? -4.528 8.079 -2.621 1.00 75.94 135 ILE A N 1
ATOM 1060 C CA . ILE A 1 135 ? -4.814 8.704 -3.917 1.00 75.94 135 ILE A CA 1
ATOM 1061 C C . ILE A 1 135 ? -3.517 8.878 -4.714 1.00 75.94 135 ILE A C 1
ATOM 1063 O O . ILE A 1 135 ? -3.489 8.568 -5.899 1.00 75.94 135 ILE A O 1
ATOM 1067 N N . THR A 1 136 ? -2.430 9.304 -4.064 1.00 70.94 136 THR A N 1
ATOM 1068 C CA . THR A 1 136 ? -1.116 9.472 -4.714 1.00 70.94 136 THR A CA 1
ATOM 1069 C C . THR A 1 136 ? -0.579 8.145 -5.254 1.00 70.94 136 THR A C 1
ATOM 1071 O O . THR A 1 136 ? -0.086 8.075 -6.375 1.00 70.94 136 THR A O 1
ATOM 1074 N N . ILE A 1 137 ? -0.727 7.078 -4.477 1.00 74.00 137 ILE A N 1
ATOM 1075 C CA . ILE A 1 137 ? -0.369 5.712 -4.860 1.00 74.00 137 ILE A CA 1
ATOM 1076 C C . ILE A 1 137 ? -1.173 5.231 -6.074 1.00 74.00 137 ILE A C 1
ATOM 1078 O O . ILE A 1 137 ? -0.602 4.722 -7.035 1.00 74.00 137 ILE A O 1
ATOM 1082 N N . LEU A 1 138 ? -2.495 5.404 -6.039 1.00 75.38 138 LEU A N 1
ATOM 1083 C CA . LEU A 1 138 ? -3.396 4.919 -7.082 1.00 75.38 138 LEU A CA 1
ATOM 1084 C C . LEU A 1 138 ? -3.149 5.657 -8.400 1.00 75.38 138 LEU A C 1
ATOM 1086 O O . LEU A 1 138 ? -3.137 5.048 -9.464 1.00 75.38 138 LEU A O 1
ATOM 1090 N N . VAL A 1 139 ? -2.861 6.957 -8.311 1.00 79.25 139 VAL A N 1
ATOM 1091 C CA . VAL A 1 139 ? -2.381 7.772 -9.428 1.00 79.25 139 VAL A CA 1
ATOM 1092 C C . VAL A 1 139 ? -1.108 7.162 -10.017 1.00 79.25 139 VAL A C 1
ATOM 1094 O O . VAL A 1 139 ? -1.093 6.853 -11.204 1.00 79.25 139 VAL A O 1
ATOM 1097 N N . VAL A 1 140 ? -0.069 6.921 -9.210 1.00 74.75 140 VAL A N 1
ATOM 1098 C CA . VAL A 1 140 ? 1.201 6.335 -9.685 1.00 74.75 140 VAL A CA 1
ATOM 1099 C C . VAL A 1 140 ? 0.988 4.973 -10.356 1.00 74.75 140 VAL A C 1
ATOM 1101 O O . VAL A 1 140 ? 1.558 4.738 -11.420 1.00 74.75 140 VAL A O 1
ATOM 1104 N N . ASN A 1 141 ? 0.126 4.114 -9.804 1.00 74.00 141 ASN A N 1
ATOM 1105 C CA . ASN A 1 141 ? -0.178 2.803 -10.388 1.00 74.00 141 ASN A CA 1
ATOM 1106 C C . ASN A 1 141 ? -0.894 2.918 -11.742 1.00 74.00 141 ASN A C 1
ATOM 1108 O O . ASN A 1 141 ? -0.511 2.238 -12.693 1.00 74.00 141 ASN A O 1
ATOM 1112 N N . VAL A 1 142 ? -1.881 3.814 -11.861 1.00 79.75 142 VAL A N 1
ATOM 1113 C CA . VAL A 1 142 ? -2.577 4.067 -13.135 1.00 79.75 142 VAL A CA 1
ATOM 1114 C C . VAL A 1 142 ? -1.613 4.620 -14.183 1.00 79.75 142 VAL A C 1
ATOM 1116 O O . VAL A 1 142 ? -1.619 4.163 -15.322 1.00 79.75 142 VAL A O 1
ATOM 1119 N N . PHE A 1 143 ? -0.749 5.566 -13.808 1.00 78.12 143 PHE A N 1
ATOM 1120 C CA . PHE A 1 143 ? 0.290 6.074 -14.706 1.00 78.12 143 PHE A CA 1
ATOM 1121 C C . PHE A 1 143 ? 1.257 4.968 -15.146 1.00 78.12 143 PHE A C 1
ATOM 1123 O O . PHE A 1 143 ? 1.619 4.919 -16.320 1.00 78.12 143 PHE A O 1
ATOM 1130 N N . GLY A 1 144 ? 1.639 4.075 -14.229 1.00 68.31 144 GLY A N 1
ATOM 1131 C CA . GLY A 1 144 ? 2.455 2.902 -14.524 1.00 68.31 144 GLY A CA 1
ATOM 1132 C C . GLY A 1 144 ? 1.828 2.034 -15.613 1.00 68.31 144 GLY A C 1
ATOM 1133 O O . GLY A 1 144 ? 2.431 1.866 -16.667 1.00 68.31 144 GLY A O 1
ATOM 1134 N N . GLU A 1 145 ? 0.598 1.563 -15.397 1.00 75.56 145 GLU A N 1
ATOM 1135 C CA . GLU A 1 145 ? -0.168 0.736 -16.349 1.00 75.56 145 GLU A CA 1
ATOM 1136 C C . GLU A 1 145 ? -0.321 1.397 -17.730 1.00 75.56 145 GLU A C 1
ATOM 1138 O O . GLU A 1 145 ? -0.010 0.792 -18.759 1.00 75.56 145 GLU A O 1
ATOM 1143 N N . VAL A 1 146 ? -0.716 2.675 -17.766 1.00 81.19 146 VAL A N 1
ATOM 1144 C CA . VAL A 1 146 ? -0.952 3.425 -19.014 1.00 81.19 146 VAL A CA 1
ATOM 1145 C C . VAL A 1 146 ? 0.317 3.572 -19.854 1.00 81.19 146 VAL A C 1
ATOM 1147 O O . VAL A 1 146 ? 0.249 3.574 -21.085 1.00 81.19 146 VAL A O 1
ATOM 1150 N N . MET A 1 147 ? 1.491 3.680 -19.227 1.00 71.56 147 MET A N 1
ATOM 1151 C CA . MET A 1 147 ? 2.753 3.807 -19.960 1.00 71.56 147 MET A CA 1
ATOM 1152 C C . MET A 1 147 ? 3.133 2.529 -20.711 1.00 71.56 147 MET A C 1
ATOM 1154 O O . MET A 1 147 ? 3.786 2.619 -21.754 1.00 71.56 147 MET A O 1
ATOM 1158 N N . ILE A 1 148 ? 2.692 1.364 -20.229 1.00 69.44 148 ILE A N 1
ATOM 1159 C CA . ILE A 1 148 ? 3.114 0.061 -20.756 1.00 69.44 148 ILE A CA 1
ATOM 1160 C C . ILE A 1 148 ? 2.168 -0.446 -21.860 1.00 69.44 148 ILE A C 1
ATOM 1162 O O . ILE A 1 148 ? 2.530 -1.347 -22.613 1.00 69.44 148 ILE A O 1
ATOM 1166 N N . TRP A 1 149 ? 0.981 0.151 -22.028 1.00 76.94 149 TRP A N 1
ATOM 1167 C CA . TRP A 1 149 ? 0.087 -0.202 -23.137 1.00 76.94 149 TRP A CA 1
ATOM 1168 C C . TRP A 1 149 ? 0.815 -0.073 -24.480 1.00 76.94 149 TRP A C 1
ATOM 1170 O O . TRP A 1 149 ? 1.354 0.992 -24.801 1.00 76.94 149 TRP A O 1
ATOM 1180 N N . GLU A 1 150 ? 0.875 -1.163 -25.248 1.00 68.62 150 GLU A N 1
ATOM 1181 C CA . GLU A 1 150 ? 1.545 -1.177 -26.548 1.00 68.62 150 GLU A CA 1
ATOM 1182 C C . GLU A 1 150 ? 0.869 -0.174 -27.482 1.00 68.62 150 GLU A C 1
ATOM 1184 O O . GLU A 1 150 ? -0.311 -0.294 -27.788 1.00 68.62 150 GLU A O 1
ATOM 1189 N N . SER A 1 151 ? 1.626 0.827 -27.927 1.00 67.19 151 SER A N 1
ATOM 1190 C CA . SER A 1 151 ? 1.139 1.837 -28.863 1.00 67.19 151 SER A CA 1
ATOM 1191 C C . SER A 1 151 ? 1.361 1.344 -30.286 1.00 67.19 151 SER A C 1
ATOM 1193 O O . SER A 1 151 ? 2.448 1.521 -30.841 1.00 67.19 151 SER A O 1
ATOM 1195 N N . ARG A 1 152 ? 0.349 0.681 -30.847 1.00 73.31 152 ARG A N 1
ATOM 1196 C CA . ARG A 1 152 ? 0.358 0.161 -32.221 1.00 73.31 152 ARG A CA 1
ATOM 1197 C C . ARG A 1 152 ? -0.215 1.179 -33.198 1.00 73.31 152 ARG A C 1
ATOM 1199 O O . ARG A 1 152 ? 0.238 1.245 -34.337 1.00 73.31 152 ARG A O 1
ATOM 1206 N N . GLU A 1 153 ? -1.141 2.014 -32.734 1.00 82.44 153 GLU A N 1
ATOM 1207 C CA . GLU A 1 153 ? -1.778 3.056 -33.532 1.00 82.44 153 GLU A CA 1
ATOM 1208 C C . GLU A 1 153 ? -1.539 4.463 -32.953 1.00 82.44 153 GLU A C 1
ATOM 1210 O O . GLU A 1 153 ? -1.375 4.634 -31.741 1.00 82.44 153 GLU A O 1
ATOM 1215 N N . PRO A 1 154 ? -1.564 5.522 -33.788 1.00 79.50 154 PRO A N 1
ATOM 1216 C CA . PRO A 1 154 ? -1.511 6.910 -33.318 1.00 79.50 154 PRO A CA 1
ATOM 1217 C C . PRO A 1 154 ? -2.622 7.249 -32.312 1.00 79.50 154 PRO A C 1
ATOM 1219 O O . PRO A 1 154 ? -2.438 8.111 -31.453 1.00 79.50 154 PRO A O 1
ATOM 1222 N N . LEU A 1 155 ? -3.762 6.554 -32.400 1.00 83.44 155 LEU A N 1
ATOM 1223 C CA . LEU A 1 155 ? -4.905 6.720 -31.506 1.00 83.44 155 LEU A CA 1
ATOM 1224 C C . LEU A 1 155 ? -4.602 6.257 -30.067 1.00 83.44 155 LEU A C 1
ATOM 1226 O O . LEU A 1 155 ? -5.143 6.821 -29.118 1.00 83.44 155 LEU A O 1
ATOM 1230 N N . ASP A 1 156 ? -3.672 5.316 -29.875 1.00 83.62 156 ASP A N 1
ATOM 1231 C CA . ASP A 1 156 ? -3.289 4.819 -28.545 1.00 83.62 156 ASP A CA 1
ATOM 1232 C C . ASP A 1 156 ? -2.644 5.916 -27.693 1.00 83.62 156 ASP A C 1
ATOM 1234 O O . ASP A 1 156 ? -2.839 5.978 -26.479 1.00 83.62 156 ASP A O 1
ATOM 1238 N N . TRP A 1 157 ? -1.920 6.840 -28.327 1.00 83.38 157 TRP A N 1
ATOM 1239 C CA . TRP A 1 157 ? -1.350 8.006 -27.653 1.00 83.38 157 TRP A CA 1
ATOM 1240 C C . TRP A 1 157 ? -2.432 8.968 -27.155 1.00 83.38 157 TRP A C 1
ATOM 1242 O O . TRP A 1 157 ? -2.293 9.542 -26.073 1.00 83.38 157 TRP A O 1
ATOM 1252 N N . LEU A 1 158 ? -3.533 9.100 -27.904 1.00 88.06 158 LEU A N 1
ATOM 1253 C CA . LEU A 1 158 ? -4.689 9.892 -27.488 1.00 88.06 158 LEU A CA 1
ATOM 1254 C C . LEU A 1 158 ? -5.369 9.254 -26.269 1.00 88.06 158 LEU A C 1
ATOM 1256 O O . LEU A 1 158 ? -5.650 9.955 -25.298 1.00 88.06 158 LEU A O 1
ATOM 1260 N N . TYR A 1 159 ? -5.577 7.933 -26.280 1.00 84.88 159 TYR A N 1
ATOM 1261 C CA . TYR A 1 159 ? -6.158 7.217 -25.140 1.00 84.88 159 TYR A CA 1
ATOM 1262 C C . TYR A 1 159 ? -5.299 7.337 -23.880 1.00 84.88 159 TYR A C 1
ATOM 1264 O O . TYR A 1 159 ? -5.833 7.639 -22.811 1.00 84.88 159 TYR A O 1
ATOM 1272 N N . LYS A 1 160 ? -3.970 7.208 -24.001 1.00 84.75 160 LYS A N 1
ATOM 1273 C CA . LYS A 1 160 ? -3.044 7.462 -22.884 1.00 84.75 160 LYS A CA 1
ATOM 1274 C C . LYS A 1 160 ? -3.201 8.884 -22.338 1.00 84.75 160 LYS A C 1
ATOM 1276 O O . LYS A 1 160 ? -3.332 9.068 -21.129 1.00 84.75 160 LYS A O 1
ATOM 1281 N N . GLY A 1 161 ? -3.260 9.882 -23.223 1.00 87.81 161 GLY A N 1
ATOM 1282 C CA . GLY A 1 161 ? -3.478 11.281 -22.848 1.00 87.81 161 GLY A CA 1
ATOM 1283 C C . GLY A 1 161 ? -4.799 11.514 -22.108 1.00 87.81 161 GLY A C 1
ATOM 1284 O O . GLY A 1 161 ? -4.818 12.222 -21.102 1.00 87.81 161 GLY A O 1
ATOM 1285 N N . ILE A 1 162 ? -5.889 10.877 -22.547 1.00 90.25 162 ILE A N 1
ATOM 1286 C CA . ILE A 1 162 ? -7.206 10.977 -21.900 1.00 90.25 162 ILE A CA 1
ATOM 1287 C C . ILE A 1 162 ? -7.168 10.404 -20.480 1.00 90.25 162 ILE A C 1
ATOM 1289 O O . ILE A 1 162 ? -7.675 11.044 -19.557 1.00 90.25 162 ILE A O 1
ATOM 1293 N N . VAL A 1 163 ? -6.544 9.240 -20.275 1.00 88.62 163 VAL A N 1
ATOM 1294 C CA . VAL A 1 163 ? -6.436 8.641 -18.934 1.00 88.62 163 VAL A CA 1
ATOM 1295 C C . VAL A 1 163 ? -5.641 9.553 -17.997 1.00 88.62 163 VAL A C 1
ATOM 1297 O O . VAL A 1 163 ? -6.096 9.850 -16.893 1.00 88.62 163 VAL A O 1
ATOM 1300 N N . VAL A 1 164 ? -4.506 10.084 -18.458 1.00 88.00 164 VAL A N 1
ATOM 1301 C CA . VAL A 1 164 ? -3.685 11.041 -17.695 1.00 88.00 164 VAL A CA 1
ATOM 1302 C C . VAL A 1 164 ? -4.462 12.314 -17.339 1.00 88.00 164 VAL A C 1
ATOM 1304 O O . VAL A 1 164 ? -4.355 12.823 -16.218 1.00 88.00 164 VAL A O 1
ATOM 1307 N N . LEU A 1 165 ? -5.278 12.818 -18.266 1.00 90.88 165 LEU A N 1
ATOM 1308 C CA . LEU A 1 165 ? -6.113 14.001 -18.064 1.00 90.88 165 LEU A CA 1
ATOM 1309 C C . LEU A 1 165 ? -7.183 13.738 -16.991 1.00 90.88 165 LEU A C 1
ATOM 1311 O O . LEU A 1 165 ? -7.317 14.530 -16.057 1.00 90.88 165 LEU A O 1
ATOM 1315 N N . ILE A 1 166 ? -7.882 12.600 -17.056 1.00 89.38 166 ILE A N 1
ATOM 1316 C CA . ILE A 1 166 ? -8.889 12.195 -16.059 1.00 89.38 166 ILE A CA 1
ATOM 1317 C C . ILE A 1 166 ? -8.262 12.053 -14.666 1.00 89.38 166 ILE A C 1
ATOM 1319 O O . ILE A 1 166 ? -8.812 12.560 -13.685 1.00 89.38 166 ILE A O 1
ATOM 1323 N N . VAL A 1 167 ? -7.092 11.416 -14.571 1.00 86.62 167 VAL A N 1
ATOM 1324 C CA . VAL A 1 167 ? -6.371 11.249 -13.301 1.00 86.62 167 VAL A CA 1
ATOM 1325 C C . VAL A 1 167 ? -5.961 12.608 -12.724 1.00 86.62 167 VAL A C 1
ATOM 1327 O O . VAL A 1 167 ? -6.171 12.866 -11.538 1.00 86.62 167 VAL A O 1
ATOM 1330 N N . SER A 1 168 ? -5.458 13.513 -13.565 1.00 84.75 168 SER A N 1
ATOM 1331 C CA . SER A 1 168 ? -5.080 14.872 -13.155 1.00 84.75 168 SER A CA 1
ATOM 1332 C C . SER A 1 168 ? -6.280 15.677 -12.645 1.00 84.75 168 SER A C 1
ATOM 1334 O O . SER A 1 168 ? -6.186 16.325 -11.600 1.00 84.75 168 SER A O 1
ATOM 1336 N N . ILE A 1 169 ? -7.433 15.586 -13.322 1.00 89.06 169 ILE A N 1
ATOM 1337 C CA . ILE A 1 169 ? -8.690 16.203 -12.867 1.00 89.06 169 ILE A CA 1
ATOM 1338 C C . ILE A 1 169 ? -9.125 15.623 -11.517 1.00 89.06 169 ILE A C 1
ATOM 1340 O O . ILE A 1 169 ? -9.502 16.379 -10.620 1.00 89.06 169 ILE A O 1
ATOM 1344 N N . SER A 1 170 ? -9.052 14.300 -11.347 1.00 85.25 170 SER A N 1
ATOM 1345 C CA . SER A 1 170 ? -9.424 13.625 -10.098 1.00 85.25 170 SER A CA 1
ATOM 1346 C C . SER A 1 170 ? -8.581 14.111 -8.913 1.00 85.25 170 SER A C 1
ATOM 1348 O O . SER A 1 170 ? -9.115 14.425 -7.847 1.00 85.25 170 SER A O 1
ATOM 1350 N N . VAL A 1 171 ? -7.263 14.237 -9.102 1.00 82.00 171 VAL A N 1
ATOM 1351 C CA . VAL A 1 171 ? -6.349 14.752 -8.068 1.00 82.00 171 VAL A CA 1
ATOM 1352 C C . VAL A 1 171 ? -6.632 16.218 -7.758 1.00 82.00 171 VAL A C 1
ATOM 1354 O O . VAL A 1 171 ? -6.714 16.596 -6.587 1.00 82.00 171 VAL A O 1
ATOM 1357 N N . TRP A 1 172 ? -6.827 17.042 -8.787 1.00 85.12 172 TRP A N 1
ATOM 1358 C CA . TRP A 1 172 ? -7.153 18.455 -8.616 1.00 85.12 172 TRP A CA 1
ATOM 1359 C C . TRP A 1 172 ? -8.445 18.644 -7.807 1.00 85.12 172 TRP A C 1
ATOM 1361 O O . TRP A 1 172 ? -8.475 19.410 -6.840 1.00 85.12 172 TRP A O 1
ATOM 1371 N N . LEU A 1 173 ? -9.489 17.872 -8.118 1.00 83.50 173 LEU A N 1
ATOM 1372 C CA . LEU A 1 173 ? -10.765 17.914 -7.403 1.00 83.50 173 LEU A CA 1
ATOM 1373 C C . LEU A 1 173 ? -10.645 17.396 -5.960 1.00 83.50 173 LEU A C 1
ATOM 1375 O O . LEU A 1 173 ? -11.295 17.922 -5.057 1.00 83.50 173 LEU A O 1
ATOM 1379 N N . SER A 1 174 ? -9.773 16.418 -5.707 1.00 75.38 174 SER A N 1
ATOM 1380 C CA . SER A 1 174 ? -9.479 15.964 -4.344 1.00 75.38 174 SER A CA 1
ATOM 1381 C C . SER A 1 174 ? -8.707 17.006 -3.526 1.00 75.38 174 SER A C 1
ATOM 1383 O O . SER A 1 174 ? -8.921 17.108 -2.318 1.00 75.38 174 SER A O 1
ATOM 1385 N N . SER A 1 175 ? -7.809 17.777 -4.148 1.00 68.94 175 SER A N 1
ATOM 1386 C CA . SER A 1 175 ? -6.992 18.780 -3.452 1.00 68.94 175 SER A CA 1
ATOM 1387 C C . SER A 1 175 ? -7.791 20.018 -3.038 1.00 68.94 175 SER A C 1
ATOM 1389 O O . SER A 1 175 ? -7.449 20.659 -2.045 1.00 68.94 175 SER A O 1
ATOM 1391 N N . THR A 1 176 ? -8.850 20.374 -3.768 1.00 64.25 176 THR A N 1
ATOM 1392 C CA . THR A 1 176 ? -9.642 21.585 -3.485 1.00 64.25 176 THR A CA 1
ATOM 1393 C C . THR A 1 176 ? -10.546 21.458 -2.255 1.00 64.25 176 THR A C 1
ATOM 1395 O O . THR A 1 176 ? -10.936 22.475 -1.687 1.00 64.25 176 THR A O 1
ATOM 1398 N N . LYS A 1 177 ? -10.830 20.238 -1.773 1.00 54.19 177 LYS A N 1
ATOM 1399 C CA . LYS A 1 177 ? -11.617 20.011 -0.544 1.00 54.19 177 LYS A CA 1
ATOM 1400 C C . LYS A 1 177 ? -10.820 20.107 0.760 1.00 54.19 177 LYS A C 1
ATOM 1402 O O . LYS A 1 177 ? -11.429 20.112 1.820 1.00 54.19 177 LYS A O 1
ATOM 1407 N N . VAL A 1 178 ? -9.491 20.199 0.699 1.00 51.59 178 VAL A N 1
ATOM 1408 C CA . VAL A 1 178 ? -8.619 20.248 1.891 1.00 51.59 178 VAL A CA 1
ATOM 1409 C C . VAL A 1 178 ? -8.513 21.664 2.486 1.00 51.59 178 VAL A C 1
ATOM 1411 O O . VAL A 1 178 ? -7.936 21.832 3.552 1.00 51.59 178 VAL A O 1
ATOM 1414 N N . ASN A 1 179 ? -9.085 22.685 1.836 1.00 35.91 179 ASN A N 1
ATOM 1415 C CA . ASN A 1 179 ? -8.930 24.090 2.234 1.00 35.91 179 ASN A CA 1
ATOM 1416 C C . ASN A 1 179 ? -10.233 24.758 2.726 1.00 35.91 179 ASN A C 1
ATOM 1418 O O . ASN A 1 179 ? -10.498 25.916 2.398 1.00 35.91 179 ASN A O 1
ATOM 1422 N N . LYS A 1 180 ? -11.063 24.023 3.477 1.00 36.06 180 LYS A N 1
ATOM 1423 C CA . LYS A 1 180 ? -12.180 24.569 4.263 1.00 36.06 180 LYS A CA 1
ATOM 1424 C C . LYS A 1 180 ? -12.274 23.893 5.620 1.00 36.06 180 LYS A C 1
ATOM 1426 O O . LYS A 1 180 ? -12.186 22.648 5.639 1.00 36.06 180 LYS A O 1
#

pLDDT: mean 74.16, std 14.88, range [35.91, 97.38]

Secondary structure (DSSP, 8-state):
--SHHHHHHHHHHHHHHHHHHHHHHHHHHHHHHHHHHHHHHHHHHHHHHHHHHHHHHHHHH--S----HHHHHHHHHHHHHHHHHHHHHHHHHHHHHHHIIIII----GGGS---S------HHHHHHHHHHHHHHHHHHHHHHHHHHS---SHHHHHHHHHHHHHHHHHHHHHHHTT--

Foldseek 3Di:
DPPPVVVVVVVVVVVVVVLVVVLVVLVVLLVVLLVVLVVLVVVLVVLVVVLVVVVVCVVVPPPDDDPDPLVVLVSLLSVLVSLVSNLSSVVSNLVSVQSCCPRPHPPPPVVPDDDDDDPPPDPVVVCLVSVLVVLVSVLVSQLSVLVSPDCPDPVSVVVSVVSNVVSVVVNVVSVVVVPD

Radius of gyration: 25.24 Å; Cα contacts (8 Å, |Δi|>4): 77; chains: 1; bounding box: 76×39×70 Å

Nearest PDB structures (foldseek):
  3i2w-assembly1_A  TM=2.303E-01  e=8.022E+00  Drosophila melanogaster

Solvent-accessible surface area (backbone atoms only — not comparable to full-atom values): 10242 Å² total; per-residue (Å²): 141,75,67,68,66,59,51,54,53,52,50,51,56,53,48,51,54,49,54,52,50,50,55,54,53,50,55,52,48,32,52,51,27,45,53,49,18,51,53,33,41,53,52,24,52,53,47,51,53,50,54,52,51,53,54,49,52,52,66,73,70,52,90,70,86,74,90,54,70,67,61,56,48,54,49,55,52,52,53,44,54,33,50,51,36,41,48,55,16,51,51,34,40,54,49,22,50,51,52,42,39,75,74,74,43,72,79,73,70,77,78,54,81,81,76,94,85,77,86,82,76,58,65,64,60,54,50,53,55,49,49,54,51,53,53,55,51,52,50,52,47,52,54,50,57,54,70,61,56,81,70,87,49,82,64,46,58,52,54,43,50,50,53,53,49,52,53,50,50,52,52,53,61,60,57,66,65,75,78,117